Protein AF-A0A7Y5Q8T8-F1 (afdb_monomer_lite)

Foldseek 3Di:
DVLLVVLCVQPVCVPVLVVLVVVLCVLLVVVVVDPDNDVVSVVSSVVSVVVSSCSSLVSVCVDVVSVVVVVVVVVVVVVVVVVLVVLVVVLVVLVVVVLVVLLVVQLPADFLAEEEEEEDDDPDDPPDPSDQDWCSSCVVPQVVSCVSNVHVNYHYYYDYPPDDDGGWYWTDDPSDIDTDDDD

Structure (mmCIF, N/CA/C/O backbone):
data_AF-A0A7Y5Q8T8-F1
#
_entry.id   AF-A0A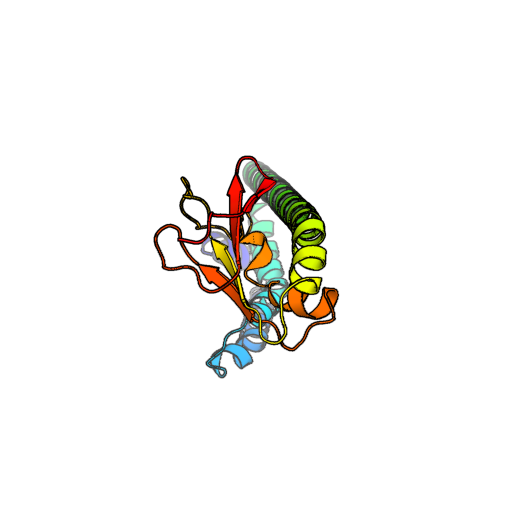7Y5Q8T8-F1
#
loop_
_atom_site.group_PDB
_atom_site.id
_atom_site.type_symbol
_atom_site.label_atom_id
_atom_site.label_alt_id
_atom_site.label_comp_id
_atom_site.label_asym_id
_atom_site.label_entity_id
_atom_site.label_seq_id
_atom_site.pdbx_PDB_ins_code
_atom_site.Cartn_x
_atom_site.Cartn_y
_atom_site.Cartn_z
_atom_site.occupancy
_atom_site.B_iso_or_equiv
_atom_site.auth_seq_id
_atom_site.auth_comp_id
_atom_site.auth_asym_id
_atom_site.auth_atom_id
_atom_site.pdbx_PDB_model_num
ATOM 1 N N . VAL A 1 1 ? -11.391 -7.513 24.566 1.00 62.38 1 VAL A N 1
ATOM 2 C CA . VAL A 1 1 ? -12.613 -8.356 24.558 1.00 62.38 1 VAL A CA 1
ATOM 3 C C . VAL A 1 1 ? -13.220 -8.501 25.952 1.00 62.38 1 VAL A C 1
ATOM 5 O O . VAL A 1 1 ? -14.320 -8.005 26.146 1.00 62.38 1 VAL A O 1
ATOM 8 N N . LEU A 1 2 ? -12.518 -9.070 26.946 1.00 72.38 2 LEU A N 1
ATOM 9 C CA . LEU A 1 2 ? -13.071 -9.258 28.304 1.00 72.38 2 LEU A CA 1
ATOM 10 C C . LEU A 1 2 ? -13.495 -7.947 28.995 1.00 72.38 2 LEU A C 1
ATOM 12 O O . LEU A 1 2 ? -14.601 -7.858 29.515 1.00 72.38 2 LEU A O 1
ATOM 16 N N . ALA A 1 3 ? -12.664 -6.899 28.935 1.00 68.19 3 ALA A N 1
ATOM 17 C CA . ALA A 1 3 ? -13.007 -5.585 29.494 1.00 68.19 3 ALA A CA 1
ATOM 18 C C . ALA A 1 3 ? -14.231 -4.950 28.803 1.00 68.19 3 ALA A C 1
ATOM 20 O O . ALA A 1 3 ? -15.091 -4.366 29.458 1.00 68.19 3 ALA A O 1
ATOM 21 N N . THR A 1 4 ? -14.338 -5.121 27.484 1.00 70.94 4 THR A N 1
ATOM 22 C CA . THR A 1 4 ? -15.465 -4.653 26.669 1.00 70.94 4 THR A CA 1
ATOM 23 C C . THR A 1 4 ? -16.761 -5.370 27.054 1.00 70.94 4 THR A C 1
ATOM 25 O O . THR A 1 4 ? -17.768 -4.713 27.306 1.00 70.94 4 THR A O 1
ATOM 28 N N . ALA A 1 5 ? -16.719 -6.701 27.185 1.00 74.56 5 ALA A N 1
ATOM 29 C CA . ALA A 1 5 ? -17.858 -7.521 27.602 1.00 74.56 5 ALA A CA 1
ATOM 30 C C . ALA A 1 5 ? -18.318 -7.183 29.033 1.00 74.56 5 ALA A C 1
ATOM 32 O O . ALA A 1 5 ? -19.505 -6.970 29.274 1.00 74.56 5 ALA A O 1
ATOM 33 N N . ALA A 1 6 ? -17.374 -7.036 29.967 1.00 75.88 6 ALA A N 1
ATOM 34 C CA . ALA A 1 6 ? -17.663 -6.639 31.344 1.00 75.88 6 ALA A CA 1
ATOM 35 C C . ALA A 1 6 ? -18.196 -5.197 31.454 1.00 75.88 6 ALA A C 1
ATOM 37 O O . ALA A 1 6 ? -19.019 -4.900 32.317 1.00 75.88 6 ALA A O 1
ATOM 38 N N . GLY A 1 7 ? -17.746 -4.287 30.584 1.00 72.50 7 GLY A N 1
ATOM 39 C CA . GLY A 1 7 ? -18.278 -2.924 30.507 1.00 72.50 7 GLY A CA 1
ATOM 40 C C . GLY A 1 7 ? -19.716 -2.898 30.003 1.00 72.50 7 GLY A C 1
ATOM 41 O O . GLY A 1 7 ? -20.566 -2.230 30.583 1.00 72.50 7 GLY A O 1
ATOM 42 N N . TRP A 1 8 ? -20.013 -3.701 28.986 1.00 77.19 8 TRP A N 1
ATOM 43 C CA . TRP A 1 8 ? -21.349 -3.805 28.415 1.00 77.19 8 TRP A CA 1
ATOM 44 C C . TRP A 1 8 ? -22.376 -4.348 29.421 1.00 77.19 8 TRP A C 1
ATOM 46 O O . TRP A 1 8 ? -23.444 -3.749 29.564 1.00 77.19 8 TRP A O 1
ATOM 56 N N . GLN A 1 9 ? -22.035 -5.367 30.217 1.00 80.81 9 GLN A N 1
ATOM 57 C CA . GLN A 1 9 ? -22.908 -5.854 31.300 1.00 80.81 9 GLN A CA 1
ATOM 58 C C . GLN A 1 9 ? -23.287 -4.758 32.316 1.00 80.81 9 GLN A C 1
ATOM 60 O O . GLN A 1 9 ? -24.368 -4.804 32.896 1.00 80.81 9 GLN A O 1
ATOM 65 N N . ARG A 1 10 ? -22.442 -3.732 32.493 1.00 78.94 10 ARG A N 1
ATOM 66 C CA . ARG A 1 10 ? -22.689 -2.609 33.415 1.00 78.94 10 ARG A CA 1
ATOM 67 C C . ARG A 1 10 ? -23.546 -1.484 32.833 1.00 78.94 10 ARG A C 1
ATOM 69 O O . ARG A 1 10 ? -23.988 -0.626 33.585 1.00 78.94 10 ARG A O 1
ATOM 76 N N . THR A 1 11 ? -23.800 -1.466 31.524 1.00 78.75 11 THR A N 1
ATOM 77 C CA . THR A 1 11 ? -24.563 -0.379 30.871 1.00 78.75 11 THR A CA 1
ATOM 78 C C . THR A 1 11 ? -26.074 -0.434 31.119 1.00 78.75 11 THR A C 1
ATOM 80 O O . THR A 1 11 ? -26.789 0.482 30.719 1.00 78.75 11 THR A O 1
ATOM 83 N N . GLY A 1 12 ? -26.589 -1.513 31.723 1.00 79.69 12 GLY A N 1
ATOM 84 C CA . GLY A 1 12 ? -28.025 -1.707 31.964 1.00 79.69 12 GLY A CA 1
ATOM 85 C C . GLY A 1 12 ? -28.868 -1.891 30.692 1.00 79.69 12 GLY A C 1
ATOM 86 O O . GLY A 1 12 ? -30.084 -2.025 30.780 1.00 79.69 12 GLY A O 1
ATOM 87 N N . ARG A 1 13 ? -28.246 -1.911 29.503 1.00 82.44 13 ARG A N 1
ATOM 88 C CA . ARG A 1 13 ? -28.911 -2.049 28.196 1.00 82.44 13 ARG A CA 1
ATOM 89 C C . ARG A 1 13 ? -28.276 -3.169 27.363 1.00 82.44 13 ARG A C 1
ATOM 91 O O . ARG A 1 13 ? -27.717 -2.904 26.295 1.00 82.44 13 ARG A O 1
ATOM 98 N N . PRO A 1 14 ? -28.353 -4.435 27.814 1.00 79.62 14 PRO A N 1
ATOM 99 C CA . PRO A 1 14 ? -27.721 -5.548 27.114 1.00 79.62 14 PRO A CA 1
ATOM 100 C C . PRO A 1 14 ? -28.231 -5.702 25.673 1.00 79.62 14 PRO A C 1
ATOM 102 O O . PRO A 1 14 ? -27.439 -5.998 24.789 1.00 79.62 14 PRO A O 1
ATOM 105 N N . GLY A 1 15 ? -29.508 -5.411 25.394 1.00 83.62 15 GLY A N 1
ATOM 106 C CA . GLY A 1 15 ? -30.089 -5.568 24.052 1.00 83.62 15 GLY A CA 1
ATOM 107 C C . GLY A 1 15 ? -29.373 -4.781 22.945 1.00 83.62 15 GLY A C 1
ATOM 108 O O . GLY A 1 15 ? -29.211 -5.294 21.842 1.00 83.62 15 GLY A O 1
ATOM 109 N N . VAL A 1 16 ? -28.869 -3.577 23.244 1.00 81.25 16 VAL A N 1
ATOM 110 C CA . VAL A 1 16 ? -28.198 -2.721 22.248 1.00 81.25 16 VAL A CA 1
ATOM 111 C C . VAL A 1 16 ? -26.899 -3.355 21.755 1.00 81.25 16 VAL A C 1
ATOM 113 O O . VAL A 1 16 ? -26.659 -3.403 20.554 1.00 81.25 16 VAL A O 1
ATOM 116 N N . GLY A 1 17 ? -26.060 -3.882 22.648 1.00 80.56 17 GLY A N 1
ATOM 117 C CA . GLY A 1 17 ? -24.817 -4.509 22.201 1.00 80.56 17 GLY A CA 1
ATOM 118 C C . GLY A 1 17 ? -25.053 -5.841 21.482 1.00 80.56 17 GLY A C 1
ATOM 119 O O . GLY A 1 17 ? -24.297 -6.168 20.576 1.00 80.56 17 GLY A O 1
ATOM 120 N N . TRP A 1 18 ? -26.126 -6.578 21.803 1.00 85.38 18 TRP A N 1
ATOM 121 C CA . TRP A 1 18 ? -26.447 -7.827 21.107 1.00 85.38 18 TRP A CA 1
ATOM 122 C C . TRP A 1 18 ? -26.878 -7.521 19.683 1.00 85.38 18 TRP A C 1
ATOM 124 O O . TRP A 1 18 ? -26.411 -8.168 18.752 1.00 85.38 18 TRP A O 1
ATOM 134 N N . PHE A 1 19 ? -27.685 -6.475 19.511 1.00 86.62 19 PHE A N 1
ATOM 135 C CA . PHE A 1 19 ? -28.048 -5.963 18.199 1.00 86.62 19 PHE A CA 1
ATOM 136 C C . PHE A 1 19 ? -26.816 -5.547 17.378 1.00 86.62 19 PHE A C 1
ATOM 138 O O . PHE A 1 19 ? -26.673 -5.975 16.236 1.00 86.62 19 PHE A O 1
ATOM 145 N N . VAL A 1 20 ? -25.883 -4.782 17.959 1.00 85.19 20 VAL A N 1
ATOM 146 C CA . VAL A 1 20 ? -24.660 -4.359 17.246 1.00 85.19 20 VAL A CA 1
ATOM 147 C C . VAL A 1 20 ? -23.732 -5.545 16.943 1.00 85.19 20 VAL A C 1
ATOM 149 O O . VAL A 1 20 ? -23.121 -5.583 15.877 1.00 85.19 20 VAL A O 1
ATOM 152 N N . LEU A 1 21 ? -23.639 -6.539 17.832 1.00 86.38 21 LEU A N 1
ATOM 153 C CA . LEU A 1 21 ? -22.873 -7.763 17.582 1.00 86.38 21 LEU A CA 1
ATOM 154 C C . LEU A 1 21 ? -23.480 -8.585 16.443 1.00 86.38 21 LEU A C 1
ATOM 156 O O . LEU A 1 21 ? -22.749 -9.020 15.557 1.00 86.38 21 LEU A O 1
ATOM 160 N N . LEU A 1 22 ? -24.803 -8.757 16.432 1.00 90.19 22 LEU A N 1
ATOM 161 C CA . LEU A 1 22 ? -25.510 -9.418 15.336 1.00 90.19 22 LEU A CA 1
ATOM 162 C C . LEU A 1 22 ? -25.302 -8.672 14.017 1.00 90.19 22 LEU A C 1
ATOM 164 O O . LEU A 1 22 ? -25.065 -9.312 12.997 1.00 90.19 22 LEU A O 1
ATOM 168 N N . LEU A 1 23 ? -25.306 -7.337 14.044 1.00 88.56 23 LEU A N 1
ATOM 169 C CA . LEU A 1 23 ? -24.987 -6.522 12.875 1.00 88.56 23 LEU A CA 1
ATOM 170 C C . LEU A 1 23 ? -23.548 -6.771 12.391 1.00 88.56 23 LEU A C 1
ATOM 172 O O . LEU A 1 23 ? -23.341 -6.973 11.199 1.00 88.56 23 LEU A O 1
ATOM 176 N N . ALA A 1 24 ? -22.560 -6.821 13.293 1.00 86.50 24 ALA A N 1
ATOM 177 C CA . ALA A 1 24 ? -21.173 -7.135 12.936 1.00 86.50 24 ALA A CA 1
ATOM 178 C C . ALA A 1 24 ? -21.042 -8.531 12.301 1.00 86.50 24 ALA A C 1
ATOM 180 O O . ALA A 1 24 ? -20.375 -8.684 11.278 1.00 86.50 24 ALA A O 1
ATOM 181 N N . VAL A 1 25 ? -21.710 -9.539 12.870 1.00 89.62 25 VAL A N 1
ATOM 182 C CA . VAL A 1 25 ? -21.732 -10.907 12.326 1.00 89.62 25 VAL A CA 1
ATOM 183 C C . VAL A 1 25 ? -22.410 -10.941 10.958 1.00 89.62 25 VAL A C 1
ATOM 185 O O . VAL A 1 25 ? -21.869 -11.542 10.034 1.00 89.62 25 VAL A O 1
ATOM 188 N N . ALA A 1 26 ? -23.549 -10.264 10.795 1.00 89.31 26 ALA A N 1
ATOM 189 C CA . ALA A 1 26 ? -24.255 -10.180 9.520 1.00 89.31 26 ALA A CA 1
ATOM 190 C C . ALA A 1 26 ? -23.380 -9.543 8.429 1.00 89.31 26 ALA A C 1
ATOM 192 O O . ALA A 1 26 ? -23.335 -10.058 7.314 1.00 89.31 26 ALA A O 1
ATOM 193 N N . VAL A 1 27 ? -22.622 -8.494 8.765 1.00 87.06 27 VAL A N 1
ATOM 194 C CA . VAL A 1 27 ? -21.677 -7.835 7.848 1.00 87.06 27 VAL A CA 1
ATOM 195 C C . VAL A 1 27 ? -20.501 -8.745 7.462 1.00 87.06 27 VAL A C 1
ATOM 197 O O . VAL A 1 27 ? -20.064 -8.704 6.315 1.00 87.06 27 VAL A O 1
ATOM 200 N N . ILE A 1 28 ? -20.002 -9.588 8.376 1.00 86.12 28 ILE A N 1
ATOM 201 C CA . ILE A 1 28 ? -18.908 -10.543 8.090 1.00 86.12 28 ILE A CA 1
ATOM 202 C C . ILE A 1 28 ? -19.422 -11.797 7.368 1.00 86.12 28 ILE A C 1
ATOM 204 O O . ILE A 1 28 ? -18.658 -12.457 6.667 1.00 86.12 28 ILE A O 1
ATOM 208 N N . SER A 1 29 ? -20.707 -12.133 7.501 1.00 88.31 29 SER A N 1
ATOM 209 C CA . SER A 1 29 ? -21.271 -13.389 6.994 1.00 88.31 29 SER A CA 1
ATOM 210 C C . SER A 1 29 ? -20.988 -13.689 5.513 1.00 88.31 29 SER A C 1
ATOM 212 O O . SER A 1 29 ? -20.656 -14.842 5.229 1.00 88.31 29 SER A O 1
ATOM 214 N N . PRO A 1 30 ? -20.982 -12.717 4.572 1.00 82.75 30 PRO A N 1
ATOM 215 C CA . PRO A 1 30 ? -20.637 -13.006 3.183 1.00 82.75 30 PRO A CA 1
ATOM 216 C C . PRO A 1 30 ? -19.185 -13.475 3.031 1.00 82.75 30 PRO A C 1
ATOM 218 O O . PRO A 1 30 ? -18.895 -14.318 2.187 1.00 82.75 30 PRO A O 1
ATOM 221 N N . ALA A 1 31 ? -18.276 -12.985 3.879 1.00 82.62 31 ALA A N 1
ATOM 222 C CA . ALA A 1 31 ? -16.874 -13.385 3.863 1.00 82.62 31 ALA A CA 1
ATOM 223 C C . ALA A 1 31 ? -16.665 -14.824 4.350 1.00 82.62 31 ALA A C 1
ATOM 225 O O . ALA A 1 31 ? -15.732 -15.477 3.904 1.00 82.62 31 ALA A O 1
ATOM 226 N N . LEU A 1 32 ? -17.539 -15.348 5.219 1.00 81.75 32 LEU A N 1
ATOM 227 C CA . LEU A 1 32 ? -17.463 -16.746 5.665 1.00 81.75 32 LEU A CA 1
ATOM 228 C C . LEU A 1 32 ? -17.807 -17.739 4.546 1.00 81.75 32 LEU A C 1
ATOM 230 O O . LEU A 1 32 ? -17.403 -18.896 4.609 1.00 81.75 32 LEU A O 1
ATOM 234 N N . LEU A 1 33 ? -18.554 -17.292 3.533 1.00 83.81 33 LEU A N 1
ATOM 235 C CA . LEU A 1 33 ? -18.966 -18.109 2.389 1.00 83.81 33 LEU A CA 1
ATOM 236 C C . LEU A 1 33 ? -17.993 -18.005 1.204 1.00 83.81 33 LEU A C 1
ATOM 238 O O . LEU A 1 33 ? -18.034 -18.837 0.300 1.00 83.81 33 LEU A O 1
ATOM 242 N N . LEU A 1 34 ? -17.117 -16.996 1.196 1.00 81.50 34 LEU A N 1
ATOM 243 C CA . LEU A 1 34 ? -16.165 -16.743 0.119 1.00 81.50 34 LEU A CA 1
ATOM 244 C C . LEU A 1 34 ? -14.753 -17.154 0.558 1.00 81.50 34 LEU A C 1
ATOM 246 O O . LEU A 1 34 ? -14.153 -16.524 1.421 1.00 81.50 34 LEU A O 1
ATOM 250 N N . ASN A 1 35 ? -14.173 -18.166 -0.096 1.00 71.38 35 ASN A N 1
ATOM 251 C CA . ASN A 1 35 ? -12.803 -18.637 0.180 1.00 71.38 35 ASN A CA 1
ATOM 252 C C . ASN A 1 35 ? -11.701 -17.585 -0.081 1.00 71.38 35 ASN A C 1
ATOM 254 O O . ASN A 1 35 ? -10.562 -17.767 0.342 1.00 71.38 35 ASN A O 1
ATOM 258 N N . HIS A 1 36 ? -12.025 -16.471 -0.743 1.00 65.94 36 HIS A N 1
ATOM 259 C CA . HIS A 1 36 ? -11.154 -15.304 -0.854 1.00 65.94 36 HIS A CA 1
ATOM 260 C C . HIS A 1 36 ? -11.689 -14.169 0.018 1.00 65.94 36 HIS A C 1
ATOM 262 O O . HIS A 1 36 ? -12.384 -13.266 -0.451 1.00 65.94 36 HIS A O 1
ATOM 268 N N . VAL A 1 37 ? -11.347 -14.215 1.305 1.00 62.91 37 VAL A N 1
ATOM 269 C CA . VAL A 1 37 ? -11.595 -13.103 2.225 1.00 62.91 37 VAL A CA 1
ATOM 270 C C . VAL A 1 37 ? -10.643 -11.970 1.855 1.00 62.91 37 VAL A C 1
ATOM 272 O O . VAL A 1 37 ? -9.478 -11.960 2.246 1.00 62.91 37 VAL A O 1
ATOM 275 N N . SER A 1 38 ? -11.127 -11.015 1.063 1.00 64.75 38 SER A N 1
ATOM 276 C CA . SER A 1 38 ? -10.423 -9.753 0.874 1.00 64.75 38 SER A CA 1
ATOM 277 C C . SER A 1 38 ? -10.438 -8.973 2.192 1.00 64.75 38 SER A C 1
ATOM 279 O O . SER A 1 38 ? -11.437 -8.971 2.919 1.00 64.75 38 SER A O 1
ATOM 281 N N . GLU A 1 39 ? -9.342 -8.270 2.494 1.00 74.19 39 GLU A N 1
ATOM 282 C CA . GLU A 1 39 ? -9.232 -7.350 3.643 1.00 74.19 39 GLU A CA 1
ATOM 283 C C . GLU A 1 39 ? -10.438 -6.388 3.745 1.00 74.19 39 GLU A C 1
ATOM 285 O O . GLU A 1 39 ? -10.815 -5.946 4.830 1.00 74.19 39 GLU A O 1
ATOM 290 N N . LEU A 1 40 ? -11.104 -6.132 2.614 1.00 75.88 40 LEU A N 1
ATOM 291 C CA . LEU A 1 40 ? -12.289 -5.292 2.474 1.00 75.88 40 LEU A CA 1
ATOM 292 C C . LEU A 1 40 ? -13.471 -5.707 3.367 1.00 75.88 40 LEU A C 1
ATOM 294 O O . LEU A 1 40 ? -14.146 -4.844 3.938 1.00 75.88 40 LEU A O 1
ATOM 298 N N . TYR A 1 41 ? -13.728 -7.006 3.532 1.00 77.81 41 TYR A N 1
ATOM 299 C CA . TYR A 1 41 ? -14.844 -7.456 4.372 1.00 77.81 41 TYR A CA 1
ATOM 300 C C . TYR A 1 41 ? -14.566 -7.230 5.860 1.00 77.81 41 TYR A C 1
ATOM 302 O O . TYR A 1 41 ? -15.464 -6.853 6.614 1.00 77.81 41 TYR A O 1
ATOM 310 N N . VAL A 1 42 ? -13.304 -7.365 6.276 1.00 79.94 42 VAL A N 1
ATOM 311 C CA . VAL A 1 42 ? -12.876 -7.058 7.647 1.00 79.94 42 VAL A CA 1
ATOM 312 C C . VAL A 1 42 ? -13.053 -5.567 7.939 1.00 79.94 42 VAL A C 1
ATOM 314 O O . VAL A 1 42 ? -13.538 -5.204 9.011 1.00 79.94 42 VAL A O 1
ATOM 317 N N . TYR A 1 43 ? -12.751 -4.695 6.972 1.00 82.25 43 TYR A N 1
ATOM 318 C CA . TYR A 1 43 ? -12.974 -3.254 7.124 1.00 82.25 43 TYR A CA 1
ATOM 319 C C . TYR A 1 43 ? -14.450 -2.889 7.265 1.00 82.25 43 TYR A C 1
ATOM 321 O O . TYR A 1 43 ? -14.787 -1.985 8.027 1.00 82.25 43 TYR A O 1
ATOM 329 N N . SER A 1 44 ? -15.337 -3.630 6.603 1.00 82.19 44 SER A N 1
ATOM 330 C CA . SER A 1 44 ? -16.785 -3.415 6.698 1.00 82.19 44 SER A CA 1
ATOM 331 C C . SER A 1 44 ? -17.323 -3.723 8.101 1.00 82.19 44 SER A C 1
ATOM 333 O O . SER A 1 44 ? -18.274 -3.091 8.558 1.00 82.19 44 SER A O 1
ATOM 335 N N . ALA A 1 45 ? -16.684 -4.649 8.823 1.00 83.31 45 ALA A N 1
ATOM 336 C CA . ALA A 1 45 ? -17.027 -4.989 10.201 1.00 83.31 45 ALA A CA 1
ATOM 337 C C . ALA A 1 45 ? -16.460 -4.013 11.246 1.00 83.31 45 ALA A C 1
ATOM 339 O O . ALA A 1 45 ? -16.903 -4.025 12.397 1.00 83.31 45 ALA A O 1
ATOM 340 N N . LEU A 1 46 ? -15.495 -3.161 10.882 1.00 85.81 46 LEU A N 1
ATOM 341 C CA . LEU A 1 46 ? -14.865 -2.242 11.834 1.00 85.81 46 LEU A CA 1
ATOM 342 C C . LEU A 1 46 ? -15.859 -1.270 12.487 1.00 85.81 46 LEU A C 1
ATOM 344 O O . LEU A 1 46 ? -15.806 -1.161 13.708 1.00 85.81 46 LEU A O 1
ATOM 348 N N . PRO A 1 47 ? -16.781 -0.590 11.773 1.00 85.31 47 PRO A N 1
ATOM 349 C CA . PRO A 1 47 ? -17.709 0.345 12.406 1.00 85.31 47 PRO A CA 1
ATOM 350 C C . PRO A 1 47 ? -18.538 -0.263 13.556 1.00 85.31 47 PRO A C 1
ATOM 352 O O . PRO A 1 47 ? -18.474 0.285 14.661 1.00 85.31 47 PRO A O 1
ATOM 355 N N . PRO A 1 48 ? -19.260 -1.396 13.394 1.00 82.50 48 PRO A N 1
ATOM 356 C CA . PRO A 1 48 ? -20.000 -1.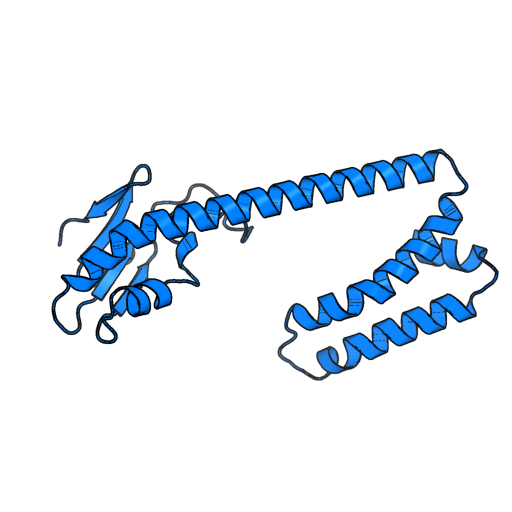982 14.512 1.00 82.50 48 PRO A CA 1
ATOM 357 C C . PRO A 1 48 ? -19.077 -2.510 15.623 1.00 82.50 48 PRO A C 1
ATOM 359 O O . PRO A 1 48 ? -19.403 -2.368 16.803 1.00 82.50 48 PRO A O 1
ATOM 362 N N . LEU A 1 49 ? -17.890 -3.035 15.293 1.00 83.56 49 LEU A N 1
ATOM 363 C CA . LEU A 1 49 ? -16.897 -3.435 16.300 1.00 83.56 49 LEU A CA 1
ATOM 364 C C . LEU A 1 49 ? -16.371 -2.236 17.107 1.00 83.56 49 LEU A C 1
ATOM 366 O O . LEU A 1 49 ? -16.214 -2.339 18.325 1.00 83.56 49 LEU A O 1
ATOM 370 N N . CYS A 1 50 ? -16.156 -1.087 16.469 1.00 85.88 50 CYS A N 1
ATOM 371 C CA . CYS A 1 50 ? -15.772 0.160 17.126 1.00 85.88 50 CYS A CA 1
ATOM 372 C C . CYS A 1 50 ? -16.882 0.674 18.049 1.00 85.88 50 CYS A C 1
ATOM 374 O O . CYS A 1 50 ? -16.586 1.140 19.148 1.00 85.88 50 CYS A O 1
ATOM 376 N N . VAL A 1 51 ? -18.153 0.548 17.654 1.00 81.62 51 VAL A N 1
ATOM 377 C CA . VAL A 1 51 ? -19.292 0.886 18.524 1.00 81.62 51 VAL A CA 1
ATOM 378 C C . VAL A 1 51 ? -19.324 -0.030 19.751 1.00 81.62 51 VAL A C 1
ATOM 380 O O . VAL A 1 51 ? -19.425 0.466 20.873 1.00 81.62 51 VAL A O 1
ATOM 383 N N . LEU A 1 52 ? -19.163 -1.348 19.576 1.00 82.12 52 LEU A N 1
ATOM 384 C CA . LEU A 1 52 ? -19.085 -2.296 20.698 1.00 82.12 52 LEU A CA 1
ATOM 385 C C . LEU A 1 52 ? -17.918 -1.979 21.635 1.00 82.12 52 LEU A C 1
ATOM 387 O O . LEU A 1 52 ? -18.086 -1.959 22.857 1.00 82.12 52 LEU A O 1
ATOM 391 N N . ALA A 1 53 ? -16.744 -1.698 21.067 1.00 83.12 53 ALA A N 1
ATOM 392 C CA . ALA A 1 53 ? -15.571 -1.279 21.819 1.00 83.12 53 ALA A CA 1
ATOM 393 C C . ALA A 1 53 ? -15.839 0.021 22.589 1.00 83.12 53 ALA A C 1
ATOM 395 O O . ALA A 1 53 ? -15.567 0.077 23.785 1.00 83.12 53 ALA A O 1
ATOM 396 N N . GLY A 1 54 ? -16.424 1.028 21.940 1.00 82.50 54 GLY A N 1
ATOM 397 C CA . GLY A 1 54 ? -16.740 2.328 22.528 1.00 82.50 54 GLY A CA 1
ATOM 398 C C . GLY A 1 54 ? -17.739 2.237 23.680 1.00 82.50 54 GLY A C 1
ATOM 399 O O . GLY A 1 54 ? -17.476 2.778 24.751 1.00 82.50 54 GLY A O 1
ATOM 400 N N . VAL A 1 55 ? -18.840 1.500 23.509 1.00 80.31 55 VAL A N 1
ATOM 401 C CA . VAL A 1 55 ? -19.838 1.273 24.572 1.00 80.31 55 VAL A CA 1
ATOM 402 C C . VAL A 1 55 ? -19.213 0.520 25.747 1.00 80.31 55 VAL A C 1
ATOM 404 O O . VAL A 1 55 ? -19.370 0.919 26.903 1.00 80.31 55 VAL A O 1
ATOM 407 N N . GLY A 1 56 ? -18.460 -0.545 25.455 1.00 79.44 56 GLY A N 1
ATOM 408 C CA . GLY A 1 56 ? -17.791 -1.337 26.478 1.00 79.44 56 GLY A CA 1
ATOM 409 C C . GLY A 1 56 ? -16.751 -0.528 27.248 1.00 79.44 56 GLY A C 1
ATOM 410 O O . GLY A 1 56 ? -16.765 -0.555 28.470 1.00 79.44 56 GLY A O 1
ATOM 411 N N . LEU A 1 57 ? -15.884 0.227 26.571 1.00 80.69 57 LEU A N 1
ATOM 412 C CA . LEU A 1 57 ? -14.842 1.051 27.198 1.00 80.69 57 LEU A CA 1
ATOM 413 C C . LEU A 1 57 ? -15.415 2.297 27.891 1.00 80.69 57 LEU A C 1
ATOM 415 O O . LEU A 1 57 ? -14.924 2.683 28.952 1.00 80.69 57 LEU A O 1
ATOM 419 N N . GLY A 1 58 ? -16.486 2.884 27.354 1.00 80.25 58 GLY A N 1
ATOM 420 C CA . GLY A 1 58 ? -17.179 4.039 27.928 1.00 80.25 58 GLY A CA 1
ATOM 421 C C . GLY A 1 58 ? -17.717 3.771 29.334 1.00 80.25 58 GLY A C 1
ATOM 422 O O . GLY A 1 58 ? -17.599 4.625 30.211 1.00 80.25 58 GLY A O 1
ATOM 423 N N . ALA A 1 59 ? -18.186 2.548 29.605 1.00 78.88 59 ALA A N 1
ATOM 424 C CA . ALA A 1 59 ? -18.593 2.135 30.950 1.00 78.88 59 ALA A CA 1
ATOM 425 C C . ALA A 1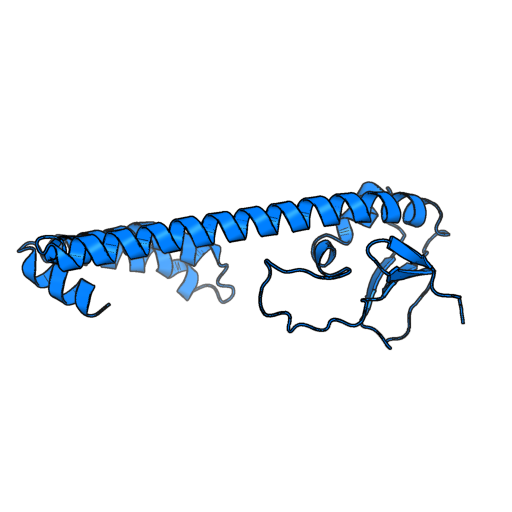 59 ? -17.437 2.184 31.976 1.00 78.88 59 ALA A C 1
ATOM 427 O O . ALA A 1 59 ? -17.663 2.406 33.168 1.00 78.88 59 ALA A O 1
ATOM 428 N N . TRP A 1 60 ? -16.189 2.006 31.526 1.00 77.00 60 TRP A N 1
ATOM 429 C CA . TRP A 1 60 ? -14.987 2.085 32.369 1.00 77.00 60 TRP A CA 1
ATOM 430 C C . TRP A 1 60 ? -14.398 3.495 32.432 1.00 77.00 60 TRP A C 1
ATOM 432 O O . TRP A 1 60 ? -13.739 3.832 33.417 1.00 77.00 60 TRP A O 1
ATOM 442 N N . ALA A 1 61 ? -14.665 4.330 31.425 1.00 79.19 61 ALA A N 1
ATOM 443 C CA . ALA A 1 61 ? -14.202 5.715 31.330 1.00 79.19 61 ALA A CA 1
ATOM 444 C C . ALA A 1 61 ? -14.788 6.646 32.414 1.00 79.19 61 ALA A C 1
ATOM 446 O O . ALA A 1 61 ? -14.398 7.805 32.520 1.00 79.19 61 ALA A O 1
ATOM 447 N N . THR A 1 62 ? -15.667 6.145 33.281 1.00 79.94 62 THR A N 1
ATOM 448 C CA . THR A 1 62 ? -16.035 6.820 34.535 1.00 79.94 62 THR A CA 1
ATOM 449 C C . THR A 1 62 ? -14.832 6.986 35.474 1.00 79.94 62 THR A C 1
ATOM 451 O O . THR A 1 62 ? -14.786 7.922 36.271 1.00 79.94 62 THR A O 1
ATOM 454 N N . ARG A 1 63 ? -13.808 6.127 35.357 1.00 84.31 63 ARG A N 1
ATOM 455 C CA . ARG A 1 63 ? -12.582 6.190 36.165 1.00 84.31 63 ARG A CA 1
ATOM 456 C C . ARG A 1 63 ? -11.514 7.064 35.492 1.00 84.31 63 ARG A C 1
ATOM 458 O O . ARG A 1 63 ? -11.256 6.892 34.299 1.00 84.31 63 ARG A O 1
ATOM 465 N N . PRO A 1 64 ? -10.822 7.958 36.229 1.00 86.38 64 PRO A N 1
ATOM 466 C CA . PRO A 1 64 ? -9.796 8.836 35.655 1.00 86.38 64 PRO A CA 1
ATOM 467 C C . PRO A 1 64 ? -8.637 8.055 35.017 1.00 86.38 64 PRO A C 1
ATOM 469 O O . PRO A 1 64 ? -8.213 8.390 33.916 1.00 86.38 64 PRO A O 1
ATOM 472 N N . VAL A 1 65 ? -8.199 6.958 35.645 1.00 84.31 65 VAL A N 1
ATOM 473 C CA . VAL A 1 65 ? -7.137 6.084 35.113 1.00 84.31 65 VAL A CA 1
ATOM 474 C C . VAL A 1 65 ? -7.533 5.462 33.770 1.00 84.31 65 VAL A C 1
ATOM 476 O O . VAL A 1 65 ? -6.725 5.415 32.849 1.00 84.31 65 VAL A O 1
ATOM 479 N N . ALA A 1 66 ? -8.790 5.029 33.626 1.00 81.06 66 ALA A N 1
ATOM 480 C CA . ALA A 1 66 ? -9.280 4.461 32.373 1.00 81.06 66 ALA A CA 1
ATOM 481 C C . ALA A 1 66 ? -9.341 5.516 31.258 1.00 81.06 66 ALA A C 1
ATOM 483 O O . ALA A 1 66 ? -8.951 5.224 30.131 1.00 81.06 66 ALA A O 1
ATOM 484 N N . ARG A 1 67 ? -9.764 6.752 31.566 1.00 85.69 67 ARG A N 1
ATOM 485 C CA . ARG A 1 67 ? -9.737 7.865 30.598 1.00 85.69 67 ARG A CA 1
ATOM 486 C C . ARG A 1 67 ? -8.324 8.171 30.124 1.00 85.69 67 ARG A C 1
ATOM 488 O O . ARG A 1 67 ? -8.119 8.322 28.925 1.00 85.69 67 ARG A O 1
ATOM 495 N N . LEU A 1 68 ? -7.363 8.215 31.047 1.00 89.12 68 LEU A N 1
ATOM 496 C CA . LEU A 1 68 ? -5.960 8.428 30.703 1.00 89.12 68 LEU A CA 1
ATOM 497 C C . LEU A 1 68 ? -5.435 7.307 29.797 1.00 89.12 68 LEU A C 1
ATOM 499 O O . LEU A 1 68 ? -4.862 7.594 28.753 1.00 89.12 68 LEU A O 1
ATOM 503 N N . ALA A 1 69 ? -5.685 6.043 30.149 1.00 83.56 69 ALA A N 1
ATOM 504 C CA . ALA A 1 69 ? -5.261 4.898 29.343 1.00 83.56 69 ALA A CA 1
ATOM 505 C C . ALA A 1 69 ? -5.870 4.918 27.929 1.00 83.56 69 ALA A C 1
ATOM 507 O O . ALA A 1 69 ? -5.161 4.681 26.953 1.00 83.56 69 ALA A O 1
ATOM 508 N N . LEU A 1 70 ? -7.161 5.246 27.804 1.00 84.50 70 LEU A N 1
ATOM 509 C CA . LEU A 1 70 ? -7.831 5.394 26.508 1.00 84.50 70 LEU A CA 1
ATOM 510 C C . LEU A 1 70 ? -7.263 6.560 25.693 1.00 84.50 70 LEU A C 1
ATOM 512 O O . LEU A 1 70 ? -7.041 6.407 24.495 1.00 84.50 70 LEU A O 1
ATOM 516 N N . GLY A 1 71 ? -6.996 7.697 26.339 1.00 88.00 71 GLY A N 1
ATOM 517 C CA . GLY A 1 71 ? -6.358 8.846 25.700 1.00 88.00 71 GLY A CA 1
ATOM 518 C C . GLY A 1 71 ? -4.962 8.508 25.174 1.00 88.00 71 GLY A C 1
ATOM 519 O O . GLY A 1 71 ? -4.661 8.789 24.018 1.00 88.00 71 GLY A O 1
ATOM 520 N N . LEU A 1 72 ? -4.137 7.831 25.977 1.00 90.94 72 LEU A N 1
ATOM 521 C CA . LEU A 1 72 ? -2.804 7.379 25.563 1.00 90.94 72 LEU A CA 1
ATOM 522 C C . LEU A 1 72 ? -2.870 6.373 24.410 1.00 90.94 72 LEU A C 1
ATOM 524 O O . LEU A 1 72 ? -2.112 6.496 23.451 1.00 90.94 72 LEU A O 1
ATOM 528 N N . LEU A 1 73 ? -3.798 5.414 24.468 1.00 87.06 73 LEU A N 1
ATOM 529 C CA . LEU A 1 73 ? -4.017 4.458 23.384 1.00 87.06 73 LEU A CA 1
ATOM 530 C C . LEU A 1 73 ? -4.418 5.169 22.083 1.00 87.06 73 LEU A C 1
ATOM 532 O O . LEU A 1 73 ? -3.890 4.850 21.019 1.00 87.06 73 LEU A O 1
ATOM 536 N N . PHE A 1 74 ? -5.318 6.152 22.161 1.00 88.25 74 PHE A N 1
ATOM 537 C CA . PHE A 1 74 ? -5.725 6.952 21.008 1.00 88.25 74 PHE A CA 1
ATOM 538 C C . PHE A 1 74 ? -4.544 7.722 20.402 1.00 88.25 74 PHE A C 1
ATOM 540 O O . PHE A 1 74 ? -4.333 7.662 19.191 1.00 88.25 74 PHE A O 1
ATOM 547 N N . LEU A 1 75 ? -3.735 8.385 21.235 1.00 93.69 75 LEU A N 1
ATOM 548 C CA . LEU A 1 75 ? -2.542 9.106 20.783 1.00 93.69 75 LEU A CA 1
ATOM 549 C C . LEU A 1 75 ? -1.517 8.170 20.126 1.00 93.69 75 LEU A C 1
ATOM 551 O O . LEU A 1 75 ? -0.945 8.518 19.093 1.00 93.69 75 LEU A O 1
ATOM 555 N N . LEU A 1 76 ? -1.330 6.964 20.672 1.00 93.69 76 LEU A N 1
ATOM 556 C CA . LEU A 1 76 ? -0.459 5.948 20.081 1.00 93.69 76 LEU A CA 1
ATOM 557 C C . LEU A 1 76 ? -0.954 5.521 18.690 1.00 93.69 76 LEU A C 1
ATOM 559 O O . LEU A 1 76 ? -0.158 5.428 17.757 1.00 93.69 76 LEU A O 1
ATOM 563 N N . HIS A 1 77 ? -2.262 5.306 18.526 1.00 88.62 77 HIS A N 1
ATOM 564 C CA . HIS A 1 77 ? -2.850 4.973 17.226 1.00 88.62 77 HIS A CA 1
ATOM 565 C C . HIS A 1 77 ? -2.732 6.112 16.213 1.00 88.62 77 HIS A C 1
ATOM 567 O O . HIS A 1 77 ? -2.437 5.852 15.044 1.00 88.62 77 HIS A O 1
ATOM 573 N N . LEU A 1 78 ? -2.941 7.358 16.646 1.00 92.69 78 LEU A N 1
ATOM 574 C CA . LEU A 1 78 ? -2.774 8.529 15.791 1.00 92.69 78 LEU A CA 1
ATOM 575 C C . LEU A 1 78 ? -1.327 8.622 15.290 1.00 92.69 78 LEU A C 1
ATOM 577 O O . LEU A 1 78 ? -1.100 8.669 14.083 1.00 92.69 78 LEU A O 1
ATOM 581 N N . SER A 1 79 ? -0.360 8.519 16.204 1.00 94.69 79 SER A N 1
ATOM 582 C CA . SER A 1 79 ? 1.069 8.527 15.875 1.00 94.69 79 SER A CA 1
ATOM 583 C C . SER A 1 79 ? 1.456 7.389 14.922 1.00 94.69 79 SER A C 1
ATOM 585 O O . SER A 1 79 ? 2.123 7.618 13.912 1.00 94.69 79 SER A O 1
ATOM 587 N N . ALA A 1 80 ? 0.983 6.165 15.175 1.00 90.56 80 ALA A N 1
ATOM 588 C CA . ALA A 1 80 ? 1.242 5.024 14.298 1.00 90.56 80 ALA A CA 1
ATOM 589 C C . ALA A 1 80 ? 0.631 5.211 12.896 1.00 90.56 80 ALA A C 1
ATOM 591 O O . ALA A 1 80 ? 1.238 4.836 11.889 1.00 90.56 80 ALA A O 1
ATOM 592 N N . THR A 1 81 ? -0.557 5.816 12.815 1.00 90.44 81 THR A N 1
ATOM 593 C CA . THR A 1 81 ? -1.229 6.115 11.543 1.00 90.44 81 THR A CA 1
ATOM 594 C C . THR A 1 81 ? -0.452 7.156 10.746 1.00 90.44 81 THR A C 1
ATOM 596 O O . THR A 1 81 ? -0.213 6.959 9.554 1.00 90.44 81 THR A O 1
ATOM 599 N N . GLU A 1 82 ? 0.006 8.227 11.394 1.00 93.94 82 GLU A N 1
ATOM 600 C CA . GLU A 1 82 ? 0.857 9.233 10.758 1.00 93.94 82 GLU A CA 1
ATOM 601 C C . GLU A 1 82 ? 2.167 8.629 10.244 1.00 93.94 82 GLU A C 1
ATOM 603 O O . GLU A 1 82 ? 2.538 8.874 9.094 1.00 93.94 82 GLU A O 1
ATOM 608 N N . ALA A 1 83 ? 2.826 7.779 11.038 1.00 91.06 83 ALA A N 1
ATOM 609 C CA . ALA A 1 83 ? 4.045 7.086 10.626 1.00 91.06 83 ALA A CA 1
ATOM 610 C C . ALA A 1 83 ? 3.814 6.197 9.391 1.00 91.06 83 ALA A C 1
ATOM 612 O O . ALA A 1 83 ? 4.612 6.218 8.450 1.00 91.06 83 ALA A O 1
ATOM 613 N N . LYS A 1 84 ? 2.691 5.467 9.345 1.00 90.81 84 LYS A N 1
ATOM 614 C CA . LYS A 1 84 ? 2.297 4.653 8.184 1.00 90.81 84 LYS A CA 1
ATOM 615 C C . LYS A 1 84 ? 2.039 5.514 6.946 1.00 90.81 84 LYS A C 1
ATOM 617 O O . LYS A 1 84 ? 2.537 5.192 5.869 1.00 90.81 84 LYS A O 1
ATOM 622 N N . ILE A 1 85 ? 1.315 6.625 7.088 1.00 93.12 85 ILE A N 1
ATOM 623 C CA . ILE A 1 85 ? 1.069 7.568 5.985 1.00 93.12 85 ILE A CA 1
ATOM 624 C C . ILE A 1 85 ? 2.391 8.155 5.477 1.00 93.12 85 ILE A C 1
ATOM 626 O O . ILE A 1 85 ? 2.609 8.235 4.267 1.00 93.12 85 ILE A O 1
ATOM 630 N N . ALA A 1 86 ? 3.288 8.553 6.381 1.00 94.31 86 ALA A N 1
ATOM 631 C CA . ALA A 1 86 ? 4.596 9.090 6.027 1.00 94.31 86 ALA A CA 1
ATOM 632 C C . ALA A 1 86 ? 5.441 8.065 5.256 1.00 94.31 86 ALA A C 1
ATOM 634 O O . ALA A 1 86 ? 6.009 8.412 4.217 1.00 94.31 86 ALA A O 1
ATOM 635 N N . ALA A 1 87 ? 5.458 6.807 5.705 1.00 92.56 87 ALA A N 1
ATOM 636 C CA . ALA A 1 87 ? 6.139 5.710 5.024 1.00 92.56 87 ALA A CA 1
ATOM 637 C C . ALA A 1 87 ? 5.548 5.447 3.627 1.00 92.56 87 ALA A C 1
ATOM 639 O O . ALA A 1 87 ? 6.284 5.406 2.646 1.00 92.56 87 ALA A O 1
ATOM 640 N N . MET A 1 88 ? 4.217 5.396 3.493 1.00 93.50 88 MET A N 1
ATOM 641 C CA . MET A 1 88 ? 3.559 5.232 2.189 1.00 93.50 88 MET A CA 1
ATOM 642 C C . MET A 1 88 ? 3.868 6.388 1.228 1.00 93.50 88 MET A C 1
ATOM 644 O O . MET A 1 88 ? 4.114 6.161 0.044 1.00 93.50 88 MET A O 1
ATOM 648 N N . ARG A 1 89 ? 3.915 7.631 1.724 1.00 95.25 89 ARG A N 1
ATOM 649 C CA . ARG A 1 89 ? 4.330 8.790 0.917 1.00 95.25 89 ARG A CA 1
ATOM 650 C C . ARG A 1 89 ? 5.796 8.695 0.496 1.00 95.25 89 ARG A C 1
ATOM 652 O O . ARG A 1 89 ? 6.118 9.076 -0.626 1.00 95.25 89 ARG A O 1
ATOM 659 N N . ALA A 1 90 ? 6.679 8.222 1.375 1.00 94.69 90 ALA A N 1
ATOM 660 C CA . ALA A 1 90 ? 8.086 8.010 1.047 1.00 94.69 90 ALA A CA 1
ATOM 661 C C . ALA A 1 90 ? 8.248 6.942 -0.044 1.00 94.69 90 ALA A C 1
ATOM 663 O O . ALA A 1 90 ? 8.901 7.216 -1.050 1.00 94.69 90 ALA A O 1
ATOM 664 N N . ASN A 1 91 ? 7.554 5.809 0.092 1.00 94.56 91 ASN A N 1
ATOM 665 C CA . ASN A 1 91 ? 7.517 4.746 -0.915 1.00 94.56 91 ASN A CA 1
ATOM 666 C C . ASN A 1 91 ? 6.994 5.276 -2.256 1.00 94.56 91 ASN A C 1
ATOM 668 O O . ASN A 1 91 ? 7.613 5.047 -3.288 1.00 94.56 91 ASN A O 1
ATOM 672 N N . GLY A 1 92 ? 5.911 6.061 -2.248 1.00 94.75 92 GLY A N 1
ATOM 673 C CA . GLY A 1 92 ? 5.378 6.686 -3.461 1.00 94.75 92 GLY A CA 1
ATOM 674 C C . GLY A 1 92 ? 6.383 7.617 -4.148 1.00 94.75 92 GLY A C 1
ATOM 675 O O . GLY A 1 92 ? 6.578 7.525 -5.357 1.00 94.75 92 GLY A O 1
ATOM 676 N N . ARG A 1 93 ? 7.084 8.475 -3.390 1.00 96.00 93 ARG A N 1
ATOM 677 C CA . ARG A 1 93 ? 8.143 9.340 -3.948 1.00 96.00 93 ARG A CA 1
ATOM 678 C C . ARG A 1 93 ? 9.294 8.528 -4.539 1.00 96.00 93 ARG A C 1
ATOM 680 O O . ARG A 1 93 ? 9.767 8.857 -5.624 1.00 96.00 93 ARG A O 1
ATOM 687 N N . GLN A 1 94 ? 9.729 7.479 -3.844 1.00 94.75 94 GLN A N 1
ATOM 688 C CA . GLN A 1 94 ? 10.792 6.597 -4.318 1.00 94.75 94 GLN A CA 1
ATOM 689 C C . GLN A 1 94 ? 10.369 5.845 -5.585 1.00 94.75 94 GLN A C 1
ATOM 691 O O . GLN A 1 94 ? 11.136 5.814 -6.542 1.00 94.75 94 GLN A O 1
ATOM 696 N N . ALA A 1 95 ? 9.145 5.313 -5.636 1.00 95.56 95 ALA A N 1
ATOM 697 C CA . ALA A 1 95 ? 8.596 4.676 -6.829 1.00 95.56 95 ALA A CA 1
ATOM 698 C C . ALA A 1 95 ? 8.599 5.637 -8.023 1.00 95.56 95 ALA A C 1
ATOM 700 O O . ALA A 1 95 ? 9.157 5.303 -9.064 1.00 95.56 95 ALA A O 1
ATOM 701 N N . THR A 1 96 ? 8.063 6.852 -7.862 1.00 95.56 96 THR A N 1
ATOM 702 C CA . THR A 1 96 ? 8.060 7.872 -8.924 1.00 95.56 96 THR A CA 1
ATOM 703 C C . THR A 1 96 ? 9.473 8.205 -9.400 1.00 95.56 96 THR A C 1
ATOM 705 O O . THR A 1 96 ? 9.715 8.279 -10.604 1.00 95.56 96 THR A O 1
ATOM 708 N N . HIS A 1 97 ? 10.420 8.361 -8.472 1.00 95.25 97 HIS A N 1
ATOM 709 C CA . HIS A 1 97 ? 11.821 8.612 -8.805 1.00 95.25 97 HIS A CA 1
ATOM 710 C C . HIS A 1 97 ? 12.432 7.462 -9.626 1.00 95.25 97 HIS A C 1
ATOM 712 O O . HIS A 1 97 ? 13.041 7.698 -10.668 1.00 95.25 97 HIS A O 1
ATOM 718 N N . LEU A 1 98 ? 12.233 6.210 -9.202 1.00 95.31 98 LEU A N 1
ATOM 719 C CA . LEU A 1 98 ? 12.733 5.035 -9.920 1.00 95.31 98 LEU A CA 1
ATOM 720 C C . LEU A 1 98 ? 12.081 4.877 -11.297 1.00 95.31 98 LEU A C 1
ATOM 722 O O . LEU A 1 98 ? 12.781 4.621 -12.275 1.00 95.31 98 LEU A O 1
ATOM 726 N N . LEU A 1 99 ? 10.768 5.094 -11.402 1.00 95.94 99 LEU A N 1
ATOM 727 C CA . LEU A 1 99 ? 10.049 5.066 -12.677 1.00 95.94 99 LEU A CA 1
ATOM 728 C C . LEU A 1 99 ? 10.620 6.081 -13.673 1.00 95.94 99 LEU A C 1
ATOM 730 O O . LEU A 1 99 ? 10.798 5.737 -14.841 1.00 95.94 99 LEU A O 1
ATOM 734 N N . GLY A 1 100 ? 11.001 7.278 -13.211 1.00 95.31 100 GLY A N 1
ATOM 735 C CA . GLY A 1 100 ? 11.672 8.285 -14.040 1.00 95.31 100 GLY A CA 1
ATOM 736 C C . GLY A 1 100 ? 12.977 7.796 -14.686 1.00 95.31 100 GLY A C 1
ATOM 737 O O . GLY A 1 100 ? 13.346 8.268 -15.759 1.00 95.31 100 GLY A O 1
ATOM 738 N N . HIS A 1 101 ? 13.651 6.810 -14.085 1.00 95.62 101 HIS A N 1
ATOM 739 C CA . HIS A 1 101 ? 14.854 6.184 -14.639 1.00 95.62 101 HIS A CA 1
ATOM 740 C C . HIS A 1 101 ? 14.585 4.913 -15.450 1.00 95.62 101 HIS A C 1
ATOM 742 O O . HIS A 1 101 ? 15.367 4.599 -16.352 1.00 95.62 101 HIS A O 1
ATOM 748 N N . LEU A 1 102 ? 13.535 4.162 -15.112 1.00 96.31 102 LEU A N 1
ATOM 749 C CA . LEU A 1 102 ? 13.209 2.895 -15.768 1.00 96.31 102 LEU A CA 1
ATOM 750 C C . LEU A 1 102 ? 12.447 3.101 -17.077 1.00 96.31 102 LEU A C 1
ATOM 752 O O . LEU A 1 102 ? 12.753 2.428 -18.055 1.00 96.31 102 LEU A O 1
ATOM 756 N N . VAL A 1 103 ? 11.508 4.050 -17.130 1.00 97.25 103 VAL A N 1
ATOM 757 C CA . VAL A 1 103 ? 10.683 4.294 -18.326 1.00 97.25 103 VAL A CA 1
ATOM 758 C C . VAL A 1 103 ? 11.537 4.643 -19.558 1.00 97.25 103 VAL A C 1
ATOM 760 O O . VAL A 1 103 ? 11.362 3.990 -20.588 1.00 97.25 103 VAL A O 1
ATOM 763 N N . PRO A 1 104 ? 12.521 5.566 -19.489 1.00 97.75 104 PRO A N 1
ATOM 764 C CA . PRO A 1 104 ? 13.375 5.857 -20.642 1.00 97.75 104 PRO A CA 1
ATOM 765 C C . PRO A 1 104 ? 14.261 4.679 -21.068 1.00 97.75 104 PRO A C 1
ATOM 767 O O . PRO A 1 104 ? 14.599 4.566 -22.243 1.00 97.75 104 PRO A O 1
ATOM 770 N N . ARG A 1 105 ? 14.657 3.805 -20.131 1.00 96.50 105 ARG A N 1
ATOM 771 C CA . ARG A 1 105 ? 15.420 2.586 -20.450 1.00 96.50 105 ARG A CA 1
ATOM 772 C C . ARG A 1 105 ? 14.543 1.563 -21.157 1.00 96.50 105 ARG A C 1
ATOM 774 O O . ARG A 1 105 ? 14.903 1.098 -22.230 1.00 96.50 105 ARG A O 1
ATOM 781 N N . ALA A 1 106 ? 13.353 1.313 -20.617 1.00 97.12 106 ALA A N 1
ATOM 782 C CA . ALA A 1 106 ? 12.346 0.446 -21.216 1.00 97.12 106 ALA A CA 1
ATOM 783 C C . ALA A 1 106 ? 12.025 0.841 -22.670 1.00 97.12 106 ALA A C 1
ATOM 785 O O . ALA A 1 106 ? 11.940 -0.018 -23.543 1.00 97.12 106 ALA A O 1
ATOM 786 N N . GLN A 1 107 ? 11.940 2.143 -22.961 1.00 98.00 107 GLN A N 1
ATOM 787 C CA . GLN A 1 107 ? 11.720 2.649 -24.322 1.00 98.00 107 GLN A CA 1
ATOM 788 C C . GLN A 1 107 ? 12.851 2.307 -25.306 1.00 98.00 107 GLN A C 1
ATOM 790 O O . GLN A 1 107 ? 12.584 2.167 -26.498 1.00 98.00 107 GLN A O 1
ATOM 795 N N . ARG A 1 108 ? 14.094 2.163 -24.827 1.00 97.44 108 ARG A N 1
ATOM 796 C CA . ARG A 1 108 ? 15.287 1.882 -25.649 1.00 97.44 108 ARG A CA 1
ATOM 797 C C . ARG A 1 108 ? 15.566 0.395 -25.844 1.00 97.44 108 ARG A C 1
ATOM 799 O O . ARG A 1 108 ? 16.447 0.054 -26.629 1.00 97.44 108 ARG A O 1
ATOM 806 N N . LEU A 1 109 ? 14.842 -0.479 -25.148 1.00 97.50 109 LEU A N 1
ATOM 807 C CA . LEU A 1 109 ? 15.011 -1.918 -25.308 1.00 97.50 109 LEU A CA 1
ATOM 808 C C . LEU A 1 109 ? 14.659 -2.352 -26.736 1.00 97.50 109 LEU A C 1
ATOM 810 O O . LEU A 1 109 ? 13.735 -1.789 -27.338 1.00 97.50 109 LEU A O 1
ATOM 814 N N . PRO A 1 110 ? 15.335 -3.385 -27.270 1.00 97.50 110 PRO A N 1
ATOM 815 C CA . PRO A 1 110 ? 14.939 -3.983 -28.538 1.00 97.50 110 PRO A CA 1
ATOM 816 C C . PRO A 1 110 ? 13.498 -4.531 -28.467 1.00 97.50 110 PRO A C 1
ATOM 818 O O . PRO A 1 110 ? 12.963 -4.722 -27.368 1.00 97.50 110 PRO A O 1
ATOM 821 N N . PRO A 1 111 ? 12.840 -4.775 -29.615 1.00 97.62 111 PRO A N 1
ATOM 822 C CA . PRO A 1 111 ? 11.539 -5.444 -29.648 1.00 97.62 111 PRO A CA 1
ATOM 823 C C . PRO A 1 111 ? 11.578 -6.784 -28.904 1.00 97.62 111 PRO A C 1
ATOM 825 O O . PRO A 1 111 ? 12.507 -7.567 -29.109 1.00 97.62 111 PRO A O 1
ATOM 828 N N . GLY A 1 112 ? 10.607 -7.035 -28.021 1.00 97.06 112 GLY A N 1
ATOM 829 C CA . GLY A 1 112 ? 10.598 -8.244 -27.180 1.00 97.06 112 GLY A CA 1
ATOM 830 C C . GLY A 1 112 ? 11.660 -8.264 -26.071 1.00 97.06 112 GLY A C 1
ATOM 831 O O . GLY A 1 112 ? 11.928 -9.315 -25.488 1.00 97.06 112 GLY A O 1
ATOM 832 N N . GLY A 1 113 ? 12.317 -7.130 -25.808 1.00 97.19 113 GLY A N 1
ATOM 833 C CA . GLY A 1 113 ? 13.371 -7.018 -24.805 1.00 97.19 113 GLY A CA 1
ATOM 834 C C . GLY A 1 113 ? 12.875 -7.264 -23.379 1.00 97.19 113 GLY A C 1
ATOM 835 O O . GLY A 1 113 ? 11.706 -7.063 -23.055 1.00 97.19 113 GLY A O 1
ATOM 836 N N . VAL A 1 114 ? 13.794 -7.673 -22.505 1.00 97.44 114 VAL A N 1
ATOM 837 C CA . VAL A 1 114 ? 13.516 -7.922 -21.086 1.00 97.44 114 VAL A CA 1
ATOM 838 C C . VAL A 1 114 ? 14.386 -7.008 -20.232 1.00 97.44 114 VAL A C 1
ATOM 840 O O . VAL A 1 114 ? 15.601 -6.951 -20.431 1.00 97.44 114 VAL A O 1
ATOM 843 N N . LEU A 1 115 ? 13.757 -6.306 -19.290 1.00 97.06 115 LEU A N 1
ATOM 844 C CA . LEU A 1 115 ? 14.415 -5.525 -18.248 1.00 97.06 115 LEU A CA 1
ATOM 845 C C . LEU A 1 115 ? 14.355 -6.289 -16.927 1.00 97.06 115 LEU A C 1
ATOM 847 O O . LEU A 1 115 ? 13.285 -6.436 -16.330 1.00 97.06 115 LEU A O 1
ATOM 851 N N . THR A 1 116 ? 15.505 -6.744 -16.448 1.00 97.50 116 THR A N 1
ATOM 852 C CA . THR A 1 116 ? 15.616 -7.415 -15.155 1.00 97.50 116 THR A CA 1
ATOM 853 C C . THR A 1 116 ? 16.108 -6.443 -14.084 1.00 97.50 116 THR A C 1
ATOM 855 O O . THR A 1 116 ? 17.202 -5.888 -14.164 1.00 97.50 116 THR A O 1
ATOM 858 N N . LEU A 1 117 ? 15.295 -6.256 -13.049 1.00 97.12 117 LEU A N 1
ATOM 859 C CA . LEU A 1 117 ? 15.574 -5.448 -11.870 1.00 97.12 117 LEU A CA 1
ATOM 860 C C . LEU A 1 117 ? 16.131 -6.359 -10.768 1.00 97.12 117 LEU A C 1
ATOM 862 O O . LEU A 1 117 ? 15.391 -7.083 -10.104 1.00 97.12 117 LEU A O 1
ATOM 866 N N . VAL A 1 118 ? 17.447 -6.353 -10.580 1.00 96.62 118 VAL A N 1
ATOM 867 C CA . VAL A 1 118 ? 18.117 -7.195 -9.581 1.00 96.62 118 VAL A CA 1
ATOM 868 C C . VAL A 1 118 ? 18.061 -6.512 -8.220 1.00 96.62 118 VAL A C 1
ATOM 870 O O . VAL A 1 118 ? 18.617 -5.419 -8.042 1.00 96.62 118 VAL A O 1
ATOM 873 N N . GLN A 1 119 ? 17.385 -7.150 -7.267 1.00 95.44 119 GLN A N 1
ATOM 874 C CA . GLN A 1 119 ? 17.205 -6.663 -5.905 1.00 95.44 119 GLN A CA 1
ATOM 875 C C . GLN A 1 119 ? 18.564 -6.534 -5.201 1.00 95.44 119 GLN A C 1
ATOM 877 O O . GLN A 1 119 ? 19.351 -7.483 -5.222 1.00 95.44 119 GLN A O 1
ATOM 882 N N . PRO A 1 120 ? 18.881 -5.378 -4.586 1.00 93.25 120 PRO A N 1
ATOM 883 C CA . PRO A 1 120 ? 20.092 -5.256 -3.785 1.00 93.25 120 PRO A CA 1
ATOM 884 C C . PRO A 1 120 ? 20.006 -6.165 -2.547 1.00 93.25 120 PRO A C 1
ATOM 886 O O . PRO A 1 120 ? 18.902 -6.449 -2.076 1.00 93.25 120 PRO A O 1
ATOM 889 N N . PRO A 1 121 ? 21.142 -6.608 -1.980 1.00 89.38 121 PRO A N 1
ATOM 890 C CA . PRO A 1 121 ? 21.138 -7.380 -0.743 1.00 89.38 121 PRO A CA 1
ATOM 891 C C . PRO A 1 121 ? 20.454 -6.578 0.372 1.00 89.38 121 PRO A C 1
ATOM 893 O O . PRO A 1 121 ? 20.899 -5.492 0.742 1.00 89.38 121 PRO A O 1
ATOM 896 N N . VAL A 1 122 ? 19.348 -7.114 0.886 1.00 84.56 122 VAL A N 1
ATOM 897 C CA . VAL A 1 122 ? 18.518 -6.454 1.900 1.00 84.56 122 VAL A CA 1
ATOM 898 C C . VAL A 1 122 ? 18.978 -6.910 3.282 1.00 84.56 122 VAL A C 1
ATOM 900 O O . VAL A 1 122 ? 19.042 -8.107 3.550 1.00 84.56 122 VAL A O 1
ATOM 903 N N . LEU A 1 123 ? 19.298 -5.968 4.173 1.00 75.25 123 LEU A N 1
ATOM 904 C CA . LEU A 1 123 ? 19.778 -6.282 5.530 1.00 75.25 123 LEU A CA 1
ATOM 905 C C . LEU A 1 123 ? 18.639 -6.512 6.537 1.00 75.25 123 LEU A C 1
ATOM 907 O O . LEU A 1 123 ? 18.884 -6.975 7.650 1.00 75.25 123 LEU A O 1
ATOM 911 N N . ARG A 1 124 ? 17.398 -6.163 6.180 1.00 75.69 124 ARG A N 1
ATOM 912 C CA . ARG A 1 124 ? 16.232 -6.213 7.071 1.00 75.69 124 ARG A CA 1
ATOM 913 C C . ARG A 1 124 ? 15.200 -7.220 6.576 1.00 75.69 124 ARG A C 1
ATOM 915 O O . ARG A 1 124 ? 14.940 -7.329 5.381 1.00 75.69 124 ARG A O 1
ATOM 922 N N . HIS A 1 125 ? 14.573 -7.936 7.508 1.00 73.19 125 HIS A N 1
ATOM 923 C CA . HIS A 1 125 ? 13.449 -8.809 7.182 1.00 73.19 125 HIS A CA 1
ATOM 924 C C . HIS A 1 125 ? 12.242 -7.994 6.699 1.00 73.19 125 HIS A C 1
ATOM 926 O O . HIS A 1 125 ? 11.792 -7.059 7.367 1.00 73.19 125 HIS A O 1
ATOM 932 N N . ARG A 1 126 ? 11.689 -8.396 5.550 1.00 72.44 126 ARG A N 1
ATOM 933 C CA . ARG A 1 126 ? 10.516 -7.791 4.904 1.00 72.44 126 ARG A CA 1
ATOM 934 C C . ARG A 1 126 ? 9.228 -8.221 5.617 1.00 72.44 126 ARG A C 1
ATOM 936 O O . ARG A 1 126 ? 8.472 -9.038 5.107 1.00 72.44 126 ARG A O 1
ATOM 943 N N . TYR A 1 127 ? 8.996 -7.724 6.831 1.00 70.88 127 TYR A N 1
ATOM 944 C CA . TYR A 1 127 ? 7.772 -8.048 7.586 1.00 70.88 127 TYR A CA 1
ATOM 945 C C . TYR A 1 127 ? 6.637 -7.035 7.360 1.00 70.88 127 TYR A C 1
ATOM 947 O O . TYR A 1 127 ? 5.485 -7.299 7.689 1.00 70.88 127 TYR A O 1
ATOM 955 N N . SER A 1 128 ? 6.942 -5.857 6.808 1.00 77.44 128 SER A N 1
ATOM 956 C CA . SER A 1 128 ? 5.989 -4.753 6.683 1.00 77.44 128 SER A CA 1
ATOM 957 C C . SER A 1 128 ? 5.922 -4.232 5.255 1.00 77.44 128 SER A C 1
ATOM 959 O O . SER A 1 128 ? 6.926 -3.787 4.707 1.00 77.44 128 SER A O 1
ATOM 961 N N . VAL A 1 129 ? 4.710 -4.173 4.700 1.00 79.25 129 VAL A N 1
ATOM 962 C CA . VAL A 1 129 ? 4.423 -3.536 3.400 1.00 79.25 129 VAL A CA 1
ATOM 963 C C . VAL A 1 129 ? 4.685 -2.021 3.396 1.00 79.25 129 VAL A C 1
ATOM 965 O O . VAL A 1 129 ? 4.631 -1.380 2.349 1.00 79.25 129 VAL A O 1
ATOM 968 N N . PHE A 1 130 ? 4.958 -1.418 4.559 1.00 83.56 130 PHE A N 1
ATOM 969 C CA . PHE A 1 130 ? 5.242 0.015 4.678 1.00 83.56 130 PHE A CA 1
ATOM 970 C C . PHE A 1 130 ? 6.724 0.351 4.523 1.00 83.56 130 PHE A C 1
ATOM 972 O O . PHE A 1 130 ? 7.040 1.496 4.211 1.00 83.56 130 PHE A O 1
ATOM 979 N N . TRP A 1 131 ? 7.624 -0.616 4.695 1.00 85.75 131 TRP A N 1
ATOM 980 C CA . TRP A 1 131 ? 9.063 -0.419 4.523 1.00 85.75 131 TRP A CA 1
ATOM 981 C C . TRP A 1 131 ? 9.550 -1.284 3.374 1.00 85.75 131 TRP A C 1
ATOM 983 O O . TRP A 1 131 ? 9.970 -2.422 3.562 1.00 85.75 131 TRP A O 1
ATOM 993 N N . LEU A 1 132 ? 9.423 -0.727 2.172 1.00 91.88 132 LEU A N 1
ATOM 994 C CA . LEU A 1 132 ? 9.855 -1.366 0.940 1.00 91.88 132 LEU A CA 1
ATOM 995 C C . LEU A 1 132 ? 11.264 -0.874 0.613 1.00 91.88 132 LEU A C 1
ATOM 997 O O . LEU A 1 132 ? 11.521 0.329 0.611 1.00 91.88 132 LEU A O 1
ATOM 1001 N N . GLU A 1 133 ? 12.174 -1.802 0.342 1.00 91.00 133 GLU A N 1
ATOM 1002 C CA . GLU A 1 133 ? 13.567 -1.502 0.014 1.00 91.00 133 GLU A CA 1
ATOM 1003 C C . GLU A 1 133 ? 13.869 -1.920 -1.429 1.00 91.00 133 GLU A C 1
ATOM 1005 O O . GLU A 1 133 ? 13.249 -2.827 -1.988 1.00 91.00 133 GLU A O 1
ATOM 1010 N N . GLY A 1 134 ? 14.824 -1.242 -2.064 1.00 93.00 134 GLY A N 1
ATOM 1011 C CA . GLY A 1 134 ? 15.225 -1.569 -3.431 1.00 93.00 134 GLY A CA 1
ATOM 1012 C C . GLY A 1 134 ? 14.068 -1.478 -4.436 1.00 93.00 134 GLY A C 1
ATOM 1013 O O . GLY A 1 1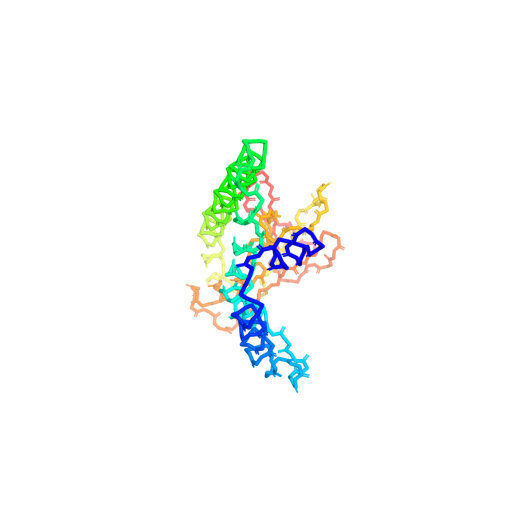34 ? 13.412 -0.437 -4.545 1.00 93.00 134 GLY A O 1
ATOM 1014 N N . TRP A 1 135 ? 13.841 -2.565 -5.178 1.00 95.50 135 TRP A N 1
ATOM 1015 C CA . TRP A 1 135 ? 12.801 -2.667 -6.203 1.00 95.50 135 TRP A CA 1
ATOM 1016 C C . TRP A 1 135 ? 11.450 -3.145 -5.669 1.00 95.50 135 TRP A C 1
ATOM 1018 O O . TRP A 1 135 ? 10.466 -3.057 -6.401 1.00 95.50 135 TRP A O 1
ATOM 1028 N N . ASP A 1 136 ? 11.353 -3.563 -4.401 1.00 93.69 136 ASP A N 1
ATOM 1029 C CA . ASP A 1 136 ? 10.082 -3.991 -3.793 1.00 93.69 136 ASP A CA 1
ATOM 1030 C C . ASP A 1 136 ? 9.026 -2.875 -3.838 1.00 93.69 136 ASP A C 1
ATOM 1032 O O . ASP A 1 136 ? 7.828 -3.135 -3.936 1.00 93.69 136 ASP A O 1
ATOM 1036 N N . VAL A 1 137 ? 9.469 -1.612 -3.849 1.00 94.81 137 VAL A N 1
ATOM 1037 C CA . VAL A 1 137 ? 8.597 -0.439 -4.013 1.00 94.81 137 VAL A CA 1
ATOM 1038 C C . VAL A 1 137 ? 7.820 -0.450 -5.338 1.00 94.81 137 VAL A C 1
ATOM 1040 O O . VAL A 1 137 ? 6.781 0.197 -5.459 1.00 94.81 137 VAL A O 1
ATOM 1043 N N . LEU A 1 138 ? 8.308 -1.204 -6.325 1.00 95.06 138 LEU A N 1
ATOM 1044 C CA . LEU A 1 138 ? 7.683 -1.414 -7.624 1.00 95.06 138 LEU A CA 1
ATOM 1045 C C . LEU A 1 138 ? 7.083 -2.816 -7.776 1.00 95.06 138 LEU A C 1
ATOM 1047 O O . LEU A 1 138 ? 6.511 -3.070 -8.827 1.00 95.06 138 LEU A O 1
ATOM 1051 N N . ALA A 1 139 ? 7.142 -3.711 -6.781 1.00 91.38 139 ALA A N 1
ATOM 1052 C CA . ALA A 1 139 ? 6.711 -5.109 -6.933 1.00 91.38 139 ALA A CA 1
ATOM 1053 C C . ALA A 1 139 ? 5.265 -5.253 -7.441 1.00 91.38 139 ALA A C 1
ATOM 1055 O O . ALA A 1 139 ? 4.987 -6.056 -8.328 1.00 91.38 139 ALA A O 1
ATOM 1056 N N . HIS A 1 140 ? 4.354 -4.412 -6.947 1.00 87.25 140 HIS A N 1
ATOM 1057 C CA . HIS A 1 140 ? 2.967 -4.348 -7.426 1.00 87.25 140 HIS A CA 1
ATOM 1058 C C . HIS A 1 140 ? 2.752 -3.343 -8.571 1.00 87.25 140 HIS A C 1
ATOM 1060 O O . HIS A 1 140 ? 1.662 -3.261 -9.131 1.00 87.25 140 HIS A O 1
ATOM 1066 N N . GLY A 1 141 ? 3.779 -2.561 -8.910 1.00 87.06 141 GLY A N 1
ATOM 1067 C CA . GLY A 1 141 ? 3.754 -1.483 -9.899 1.00 87.06 141 GLY A CA 1
ATOM 1068 C C . GLY A 1 141 ? 4.592 -1.752 -11.150 1.00 87.06 141 GLY A C 1
ATOM 1069 O O . GLY A 1 141 ? 4.744 -0.843 -11.961 1.00 87.06 141 GLY A O 1
ATOM 1070 N N . VAL A 1 142 ? 5.130 -2.964 -11.334 1.00 91.94 142 VAL A N 1
ATOM 1071 C CA . VAL A 1 142 ? 5.974 -3.317 -12.489 1.00 91.94 142 VAL A CA 1
ATOM 1072 C C . VAL A 1 142 ? 5.233 -3.093 -13.809 1.00 91.94 142 VAL A C 1
ATOM 1074 O O . VAL A 1 142 ? 5.791 -2.518 -14.742 1.00 91.94 142 VAL A O 1
ATOM 1077 N N . THR A 1 143 ? 3.941 -3.429 -13.859 1.00 92.44 143 THR A N 1
ATOM 1078 C CA . THR A 1 143 ? 3.061 -3.134 -15.002 1.00 92.44 143 THR A CA 1
ATOM 1079 C C . THR A 1 143 ? 3.026 -1.641 -15.332 1.00 92.44 143 THR A C 1
ATOM 1081 O O . THR A 1 143 ? 2.882 -1.265 -16.489 1.00 92.44 143 THR A O 1
ATOM 1084 N N . GLY A 1 144 ? 3.228 -0.770 -14.339 1.00 93.06 144 GLY A N 1
ATOM 1085 C CA . GLY A 1 144 ? 3.351 0.670 -14.539 1.00 93.06 144 GLY A CA 1
ATOM 1086 C C . GLY A 1 144 ? 4.523 1.051 -15.445 1.00 93.06 144 GLY A C 1
ATOM 1087 O O . GLY A 1 144 ? 4.380 1.980 -16.231 1.00 93.06 144 GLY A O 1
ATOM 1088 N N . VAL A 1 145 ? 5.646 0.322 -15.418 1.00 96.06 145 VAL A N 1
ATOM 1089 C CA . VAL A 1 145 ? 6.783 0.561 -16.331 1.00 96.06 145 VAL A CA 1
ATOM 1090 C C . VAL A 1 145 ? 6.380 0.271 -17.779 1.00 96.06 145 VAL A C 1
ATOM 1092 O O . VAL A 1 145 ? 6.638 1.083 -18.667 1.00 96.06 145 VAL A O 1
ATOM 1095 N N . VAL A 1 146 ? 5.707 -0.857 -18.013 1.00 96.25 146 VAL A N 1
ATOM 1096 C CA . VAL A 1 146 ? 5.199 -1.279 -19.333 1.00 96.25 146 VAL A CA 1
ATOM 1097 C C . VAL A 1 146 ? 4.189 -0.253 -19.858 1.00 96.25 146 VAL A C 1
ATOM 1099 O O . VAL A 1 146 ? 4.349 0.281 -20.955 1.00 96.25 146 VAL A O 1
ATOM 1102 N N . THR A 1 147 ? 3.204 0.115 -19.034 1.00 96.50 147 THR A N 1
ATOM 1103 C CA . THR A 1 147 ? 2.173 1.097 -19.393 1.00 96.50 147 THR A CA 1
ATOM 1104 C C . THR A 1 147 ? 2.765 2.478 -19.684 1.00 96.50 147 THR A C 1
ATOM 1106 O O . THR A 1 147 ? 2.443 3.076 -20.706 1.00 96.50 147 THR A O 1
ATOM 1109 N N . LEU A 1 148 ? 3.645 2.993 -18.818 1.00 97.31 148 LEU A N 1
ATOM 1110 C CA . LEU A 1 148 ? 4.215 4.340 -18.964 1.00 97.31 148 LEU A CA 1
ATOM 1111 C C . LEU A 1 148 ? 5.264 4.436 -20.078 1.00 97.31 148 LEU A C 1
ATOM 1113 O O . LEU A 1 148 ? 5.468 5.516 -20.626 1.00 97.31 148 LEU A O 1
ATOM 1117 N N . SER A 1 149 ? 5.934 3.335 -20.423 1.00 97.50 149 SER A N 1
ATOM 1118 C CA . SER A 1 149 ? 6.874 3.306 -21.551 1.00 97.50 149 SER A CA 1
ATOM 1119 C C . SER A 1 149 ? 6.185 3.217 -22.912 1.00 97.50 149 SER A C 1
ATOM 1121 O O . SER A 1 149 ? 6.825 3.524 -23.917 1.00 97.50 149 SER A O 1
ATOM 1123 N N . GLY A 1 150 ? 4.903 2.831 -22.959 1.00 97.50 150 GLY A N 1
ATOM 1124 C CA . GLY A 1 150 ? 4.174 2.581 -24.206 1.00 97.50 150 GLY A CA 1
ATOM 1125 C C . GLY A 1 150 ? 4.630 1.311 -24.933 1.00 97.50 150 GLY A C 1
ATOM 1126 O O . GLY A 1 150 ? 4.347 1.149 -26.118 1.00 97.50 150 GLY A O 1
ATOM 1127 N N . ARG A 1 151 ? 5.356 0.424 -24.244 1.00 97.38 151 ARG A N 1
ATOM 1128 C CA . ARG A 1 151 ? 5.923 -0.813 -24.791 1.00 97.38 151 ARG A CA 1
ATOM 1129 C C . ARG A 1 151 ? 5.220 -2.006 -24.156 1.00 97.38 151 ARG A C 1
ATOM 1131 O O . ARG A 1 151 ? 5.600 -2.432 -23.076 1.00 97.38 151 ARG A O 1
ATOM 1138 N N . SER A 1 152 ? 4.187 -2.544 -24.802 1.00 96.94 152 SER A N 1
ATOM 1139 C CA . SER A 1 152 ? 3.495 -3.761 -24.337 1.00 96.94 152 SER A CA 1
ATOM 1140 C C . SER A 1 152 ? 4.232 -5.056 -24.695 1.00 96.94 152 SER A C 1
ATOM 1142 O O . SER A 1 152 ? 3.846 -6.125 -24.232 1.00 96.94 152 SER A O 1
ATOM 1144 N N . AS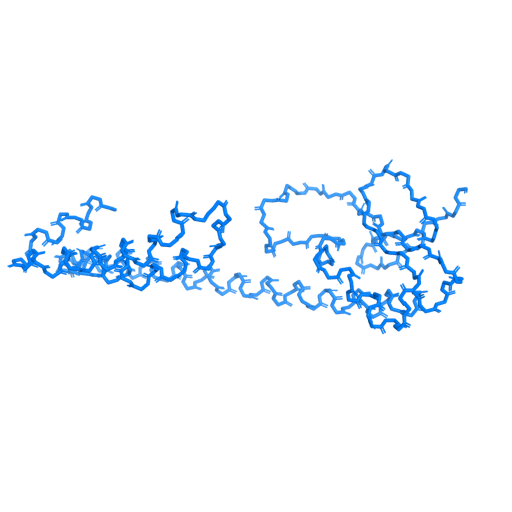P A 1 153 ? 5.272 -4.964 -25.524 1.00 97.56 153 ASP A N 1
ATOM 1145 C CA . ASP A 1 153 ? 6.063 -6.088 -26.026 1.00 97.56 153 ASP A CA 1
ATOM 1146 C C . ASP A 1 153 ? 7.249 -6.459 -25.124 1.00 97.56 153 ASP A C 1
ATOM 1148 O O . ASP A 1 153 ? 7.878 -7.487 -25.355 1.00 97.56 153 ASP A O 1
ATOM 1152 N N . ILE A 1 154 ? 7.577 -5.640 -24.119 1.00 97.81 154 ILE A N 1
ATOM 1153 C CA . ILE A 1 154 ? 8.724 -5.880 -23.236 1.00 97.81 154 ILE A CA 1
ATOM 1154 C C . ILE A 1 154 ? 8.327 -6.630 -21.961 1.00 97.81 154 ILE A C 1
ATOM 1156 O O . ILE A 1 154 ? 7.243 -6.438 -21.408 1.00 97.81 154 ILE A O 1
ATOM 1160 N N . GLY A 1 155 ? 9.250 -7.445 -21.453 1.00 96.81 155 GLY A N 1
ATOM 1161 C CA . GLY A 1 155 ? 9.154 -8.055 -20.128 1.00 96.81 155 GLY A CA 1
ATOM 1162 C C . GLY A 1 155 ? 9.856 -7.201 -19.075 1.00 96.81 155 GLY A C 1
ATOM 1163 O O . GLY A 1 155 ? 10.932 -6.660 -19.328 1.00 96.81 155 GLY A O 1
ATOM 1164 N N . VAL A 1 156 ? 9.283 -7.097 -17.876 1.00 97.12 156 VAL A N 1
ATOM 1165 C CA . VAL A 1 156 ? 9.963 -6.499 -16.720 1.00 97.12 156 VAL A CA 1
ATOM 1166 C C . VAL A 1 156 ? 9.848 -7.458 -15.543 1.00 97.12 156 VAL A C 1
ATOM 1168 O O . VAL A 1 156 ? 8.743 -7.851 -15.166 1.00 97.12 156 VAL A O 1
ATOM 1171 N N . HIS A 1 157 ? 10.985 -7.842 -14.967 1.00 96.31 157 HIS A N 1
ATOM 1172 C CA . HIS A 1 157 ? 11.044 -8.822 -13.884 1.00 96.31 157 HIS A CA 1
ATOM 1173 C C . HIS A 1 157 ? 11.906 -8.309 -12.739 1.00 96.31 157 HIS A C 1
ATOM 1175 O O . HIS A 1 157 ? 12.939 -7.691 -12.974 1.00 96.31 157 HIS A O 1
ATOM 1181 N N . ILE A 1 158 ? 11.493 -8.582 -11.504 1.00 95.94 158 ILE A N 1
ATOM 1182 C CA . ILE A 1 158 ? 12.321 -8.367 -10.316 1.00 95.94 158 ILE A CA 1
ATOM 1183 C C . ILE A 1 158 ? 12.875 -9.728 -9.906 1.00 95.94 158 ILE A C 1
ATOM 1185 O O . ILE A 1 158 ? 12.108 -10.683 -9.782 1.00 95.94 158 ILE A O 1
ATOM 1189 N N . VAL A 1 159 ? 14.189 -9.817 -9.717 1.00 95.56 159 VAL A N 1
ATOM 1190 C CA . VAL A 1 159 ? 14.870 -11.046 -9.282 1.00 95.56 159 VAL A CA 1
ATOM 1191 C C . VAL A 1 159 ? 15.707 -10.768 -8.042 1.00 95.56 159 VAL A C 1
ATOM 1193 O O . VAL A 1 159 ? 16.215 -9.659 -7.863 1.00 95.56 159 VAL A O 1
ATOM 1196 N N . GLU A 1 160 ? 15.856 -11.766 -7.177 1.00 94.19 160 GLU A N 1
ATOM 1197 C CA . GLU A 1 160 ? 16.687 -11.637 -5.979 1.00 94.19 160 GLU A CA 1
ATOM 1198 C C . GLU A 1 160 ? 18.183 -11.657 -6.335 1.00 94.19 160 GLU A C 1
ATOM 1200 O O . GLU A 1 160 ? 18.596 -12.217 -7.356 1.00 94.19 160 GLU A O 1
ATOM 1205 N N . ALA A 1 161 ? 19.020 -11.057 -5.484 1.00 92.06 161 ALA A N 1
ATOM 1206 C CA . ALA A 1 161 ? 20.470 -11.081 -5.668 1.00 92.06 161 ALA A CA 1
ATOM 1207 C C . ALA A 1 161 ? 20.989 -12.528 -5.794 1.00 92.06 161 ALA A C 1
ATOM 1209 O O . ALA A 1 161 ? 20.692 -13.382 -4.960 1.00 92.06 161 ALA A O 1
ATOM 1210 N N . GLY A 1 162 ? 21.785 -12.796 -6.832 1.00 90.88 162 GLY A N 1
ATOM 1211 C CA . GLY A 1 162 ? 22.341 -14.125 -7.116 1.00 90.88 162 GLY A CA 1
ATOM 1212 C C . GLY A 1 162 ? 21.471 -15.008 -8.015 1.00 90.88 162 GLY A C 1
ATOM 1213 O O . GLY A 1 162 ? 21.945 -16.048 -8.469 1.00 90.88 162 GLY A O 1
ATOM 1214 N N . GLN A 1 163 ? 20.239 -14.599 -8.329 1.00 93.38 163 GLN A N 1
ATOM 1215 C CA . GLN A 1 163 ? 19.456 -15.238 -9.386 1.00 93.38 163 GLN A CA 1
ATOM 1216 C C . GLN A 1 163 ? 19.931 -14.767 -10.772 1.00 93.38 163 GLN A C 1
ATOM 1218 O O . GLN A 1 163 ? 20.373 -13.623 -10.915 1.00 93.38 163 GLN A O 1
ATOM 1223 N N . PRO A 1 164 ? 19.861 -15.628 -11.804 1.00 92.31 164 PRO A N 1
ATOM 1224 C CA . PRO A 1 164 ? 20.267 -15.257 -13.153 1.00 92.31 164 PRO A CA 1
ATOM 1225 C C . PRO A 1 164 ? 19.365 -14.145 -13.697 1.00 92.31 164 PRO A C 1
ATOM 1227 O O . PRO A 1 164 ? 18.139 -14.257 -13.676 1.00 92.31 164 PRO A O 1
ATOM 1230 N N . ALA A 1 165 ? 19.982 -13.078 -14.202 1.00 93.56 165 ALA A N 1
ATOM 1231 C CA . ALA A 1 165 ? 19.273 -11.998 -14.870 1.00 93.56 165 ALA A CA 1
ATOM 1232 C C . ALA A 1 165 ? 19.118 -12.293 -16.367 1.00 93.56 165 ALA A C 1
ATOM 1234 O O . ALA A 1 165 ? 20.031 -12.825 -16.998 1.00 93.56 165 ALA A O 1
ATOM 1235 N N . VAL A 1 166 ? 17.968 -11.930 -16.940 1.00 91.62 166 VAL A N 1
ATOM 1236 C CA . VAL A 1 166 ? 17.677 -12.110 -18.371 1.00 91.62 166 VAL A CA 1
ATOM 1237 C C . VAL A 1 166 ? 17.560 -10.742 -19.040 1.00 91.62 166 VAL A C 1
ATOM 1239 O O . VAL A 1 166 ? 16.860 -9.859 -18.547 1.00 91.62 166 VAL A O 1
ATOM 1242 N N . GLY A 1 167 ? 18.224 -10.561 -20.180 1.00 91.75 167 GLY A N 1
ATOM 1243 C CA . GLY A 1 167 ? 18.186 -9.300 -20.921 1.00 91.75 167 GLY A CA 1
ATOM 1244 C C . GLY A 1 167 ? 19.031 -8.196 -20.279 1.00 91.75 167 GLY A C 1
ATOM 1245 O O . GLY A 1 167 ? 20.141 -8.445 -19.812 1.00 91.75 167 GLY A O 1
ATOM 1246 N N . GLU A 1 168 ? 18.535 -6.959 -20.309 1.00 94.44 168 GLU A N 1
ATOM 1247 C CA . GLU A 1 168 ? 19.215 -5.825 -19.677 1.00 94.44 168 GLU A CA 1
ATOM 1248 C C . GLU A 1 168 ? 18.995 -5.884 -18.165 1.00 94.44 168 GLU A C 1
ATOM 1250 O O . GLU A 1 168 ? 17.858 -5.874 -17.696 1.00 94.44 168 GLU A O 1
ATOM 1255 N N . ALA A 1 169 ? 20.083 -5.961 -17.401 1.00 95.44 169 ALA A N 1
ATOM 1256 C CA . ALA A 1 169 ? 20.036 -6.102 -15.955 1.00 95.44 169 ALA A CA 1
ATOM 1257 C C . ALA A 1 169 ? 20.455 -4.799 -15.271 1.00 95.44 169 ALA A C 1
ATOM 1259 O O . ALA A 1 169 ? 21.533 -4.258 -15.526 1.00 95.44 169 ALA A O 1
ATOM 1260 N N . VAL A 1 170 ? 19.623 -4.310 -14.356 1.00 95.50 170 VAL A N 1
ATOM 1261 C CA . VAL A 1 170 ? 19.926 -3.129 -13.543 1.00 95.50 170 VAL A CA 1
ATOM 1262 C C . VAL A 1 170 ? 19.722 -3.427 -12.066 1.00 95.50 170 VAL A C 1
ATOM 1264 O O . VAL A 1 170 ? 18.845 -4.196 -11.681 1.00 95.50 170 VAL A O 1
ATOM 1267 N N . THR A 1 171 ? 20.517 -2.793 -11.214 1.00 96.06 171 THR A N 1
ATOM 1268 C CA . THR A 1 171 ? 20.381 -2.870 -9.758 1.00 96.06 171 THR A CA 1
ATOM 1269 C C . THR A 1 171 ? 20.372 -1.477 -9.136 1.00 96.06 171 THR A C 1
ATOM 1271 O O . THR A 1 171 ? 20.606 -0.474 -9.816 1.00 96.06 171 THR A O 1
ATOM 1274 N N . LEU A 1 172 ? 20.081 -1.405 -7.839 1.00 93.44 172 LEU A N 1
ATOM 1275 C CA . LEU A 1 172 ? 20.153 -0.173 -7.065 1.00 93.44 172 LEU A CA 1
ATOM 1276 C C . LEU A 1 172 ? 21.413 -0.158 -6.215 1.00 93.44 172 LEU A C 1
ATOM 1278 O O . LEU A 1 172 ? 21.621 -1.032 -5.378 1.00 93.44 172 LEU A O 1
ATOM 1282 N N . ARG A 1 173 ? 22.218 0.889 -6.387 1.00 91.88 173 ARG A N 1
ATOM 1283 C CA . ARG A 1 173 ? 23.368 1.185 -5.533 1.00 91.88 173 ARG A CA 1
ATOM 1284 C C . ARG A 1 173 ? 23.266 2.630 -5.072 1.00 91.88 173 ARG A C 1
ATOM 1286 O O . ARG A 1 173 ? 23.170 3.532 -5.901 1.00 91.88 173 ARG A O 1
ATOM 1293 N N . ASP A 1 174 ? 23.208 2.837 -3.759 1.00 89.19 174 ASP A N 1
ATOM 1294 C CA . ASP A 1 174 ? 23.085 4.164 -3.139 1.00 89.19 174 ASP A CA 1
ATOM 1295 C C . ASP A 1 174 ? 21.905 4.989 -3.698 1.00 89.19 174 ASP A C 1
ATOM 1297 O O . ASP A 1 174 ? 22.012 6.182 -3.980 1.00 89.19 174 ASP A O 1
ATOM 1301 N N . GLY A 1 175 ? 20.767 4.322 -3.929 1.00 86.44 175 GLY A N 1
ATOM 1302 C CA . GLY A 1 175 ? 19.551 4.933 -4.482 1.00 86.44 175 GLY A CA 1
ATOM 1303 C C . GLY A 1 175 ? 19.602 5.251 -5.982 1.00 86.44 175 GLY A C 1
ATOM 1304 O O . GLY A 1 175 ? 18.653 5.827 -6.514 1.00 86.44 175 GLY A O 1
ATOM 1305 N N . ARG A 1 176 ? 20.680 4.877 -6.681 1.00 90.69 176 ARG A N 1
ATOM 1306 C CA . ARG A 1 176 ? 20.847 5.088 -8.124 1.00 90.69 176 ARG A CA 1
ATOM 1307 C C . ARG A 1 176 ? 20.726 3.781 -8.890 1.00 90.69 176 ARG A C 1
ATOM 1309 O O . ARG A 1 176 ? 21.200 2.741 -8.441 1.00 90.69 176 ARG A O 1
ATOM 1316 N N . VAL A 1 177 ? 20.120 3.862 -10.073 1.00 93.81 177 VAL A N 1
ATOM 1317 C CA . VAL A 1 177 ? 20.006 2.735 -11.005 1.00 93.81 177 VAL A CA 1
ATOM 1318 C C . VAL A 1 177 ? 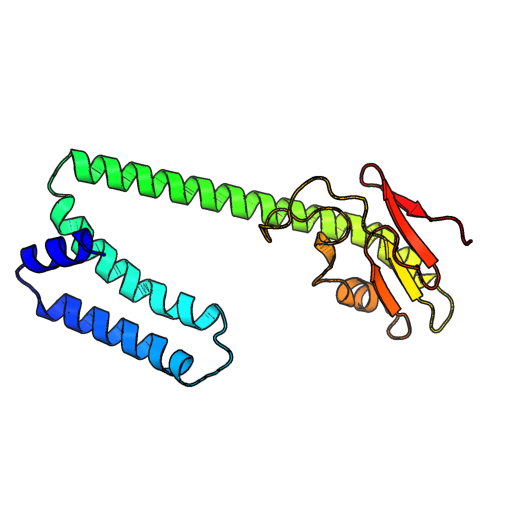21.339 2.542 -11.723 1.00 93.81 177 VAL A C 1
ATOM 1320 O O . VAL A 1 177 ? 21.748 3.410 -12.500 1.00 93.81 177 VAL A O 1
ATOM 1323 N N . VAL A 1 178 ? 21.991 1.412 -11.471 1.00 94.19 178 VAL A N 1
ATOM 1324 C CA . VAL A 1 178 ? 23.282 1.031 -12.054 1.00 94.19 178 VAL A CA 1
ATOM 1325 C C . VAL A 1 178 ? 23.081 -0.188 -12.947 1.00 94.19 178 VAL A C 1
ATOM 1327 O O . VAL A 1 178 ? 22.380 -1.124 -12.572 1.00 94.19 178 VAL A O 1
ATOM 1330 N N . GLU A 1 179 ? 23.679 -0.164 -14.134 1.00 93.62 179 GLU A N 1
ATOM 1331 C CA . GLU A 1 179 ? 23.682 -1.306 -15.047 1.00 93.62 179 GLU A CA 1
ATOM 1332 C C . GLU A 1 179 ? 24.642 -2.380 -14.530 1.00 93.62 179 GLU A C 1
ATOM 1334 O O . GLU A 1 179 ? 25.770 -2.082 -14.125 1.00 93.62 179 GLU A O 1
ATOM 1339 N N . LEU A 1 180 ? 24.180 -3.626 -14.510 1.00 90.12 180 LEU A N 1
ATOM 1340 C CA . LEU A 1 180 ? 25.044 -4.768 -14.260 1.00 90.12 180 LEU A CA 1
ATOM 1341 C C . LEU A 1 180 ? 25.681 -5.159 -15.591 1.00 90.12 180 LEU A C 1
ATOM 1343 O O . LEU A 1 180 ? 24.981 -5.298 -16.593 1.00 90.12 180 LEU A O 1
ATOM 1347 N N . ALA A 1 181 ? 27.006 -5.310 -15.604 1.00 81.56 181 ALA A N 1
ATOM 1348 C CA . ALA A 1 181 ? 27.720 -5.740 -16.799 1.00 81.56 181 ALA A CA 1
ATOM 1349 C C . ALA A 1 181 ? 27.090 -7.033 -17.337 1.00 81.56 181 ALA A C 1
ATOM 1351 O O . ALA A 1 181 ? 26.812 -7.956 -16.567 1.00 81.56 181 ALA A O 1
ATOM 1352 N N . ARG A 1 182 ? 26.844 -7.085 -18.652 1.00 71.75 182 ARG A N 1
ATOM 1353 C CA . ARG A 1 182 ? 26.431 -8.326 -19.308 1.00 71.75 182 ARG A CA 1
ATOM 1354 C C . ARG A 1 182 ? 27.579 -9.319 -19.154 1.00 71.75 182 ARG A C 1
ATOM 1356 O O . ARG A 1 182 ? 28.662 -9.062 -19.676 1.00 71.75 182 ARG A O 1
ATOM 1363 N N . ASN A 1 183 ? 27.343 -10.381 -18.389 1.00 58.38 183 ASN A N 1
ATOM 1364 C CA . ASN A 1 183 ? 28.215 -11.552 -18.393 1.00 58.38 183 ASN A CA 1
ATOM 1365 C C . ASN A 1 183 ? 28.194 -12.218 -19.769 1.00 58.38 183 ASN A C 1
ATOM 1367 O O . ASN A 1 183 ? 27.116 -12.199 -20.410 1.00 58.38 183 ASN A O 1
#

pLDDT: mean 87.71, std 8.57, range [58.38, 98.0]

Secondary structure (DSSP, 8-state):
-HHHHHHHHTTS-HHHHHHHHHHHHHHHHHHHH-SS--HHHHHHHHHHHHHHHHHHHHTTTTSHHHHHHHHHHHHHHHHHHHHHHHHHHHHHHHHHHHHHHHHHHHHHSPTT-EEEEEPPPP-S----TTS--TTGGGTTTHHHHHHHHT-TT-EEEEE-TTSPP-SEEEEEETTEEEEPP--

Sequence (183 aa):
VLATAAGWQRTGRPGVGWFVLLLAVAVISPALLLNHVSELYVYSALPPLCVLAGVGLGAWATRPVARLALGLLFLLHLSATEAKIAAMRANGRQATHLLGHLVPRAQRLPPGGVLTLVQPPVLRHRYSVFWLEGWDVLAHGVTGVVTLSGRSDIGVHIVEAGQPAVGEAVTLRDGRVVELARN

Radius of gyration: 24.66 Å; chains: 1; bounding box: 58×28×66 Å